Protein AF-A0A7K0LWG9-F1 (afdb_monomer_lite)

Secondary structure (DSSP, 8-state):
-EEEE--EEEPP-----S---------------------------------PPPB-TTSS---TT-B-TTSSEEEEEEEEEEEETTSTTEEEEEEEEE-SSPEEEE-S-BSGGGGSTT---S----STT-HHHHHHHHHT-SS--SS-S-SBSHHHHHTS-BTTBS-EEPPPHHHHHHHHHTHHHH-----S-B--SS---

Radius of gyration: 19.67 Å; chains: 1; bounding box: 36×54×54 Å

Structure (mmCIF, N/CA/C/O backbone):
data_AF-A0A7K0LWG9-F1
#
_entry.id   AF-A0A7K0LWG9-F1
#
loop_
_atom_site.group_PDB
_atom_site.id
_atom_site.type_symbol
_atom_site.label_atom_id
_atom_site.label_alt_id
_atom_site.label_comp_id
_atom_site.label_asym_id
_atom_site.label_entity_id
_atom_site.label_seq_id
_atom_site.pdbx_PDB_ins_code
_atom_site.Cartn_x
_atom_site.Cartn_y
_atom_site.Cartn_z
_atom_site.occupancy
_atom_site.B_iso_or_equiv
_atom_site.auth_seq_id
_atom_site.auth_comp_id
_atom_site.auth_asym_id
_atom_site.auth_atom_id
_atom_site.pdbx_PDB_model_num
ATOM 1 N N . MET A 1 1 ? -1.478 -4.188 15.434 1.00 79.38 1 MET A N 1
ATOM 2 C CA . MET A 1 1 ? -0.660 -3.329 14.552 1.00 79.38 1 MET A CA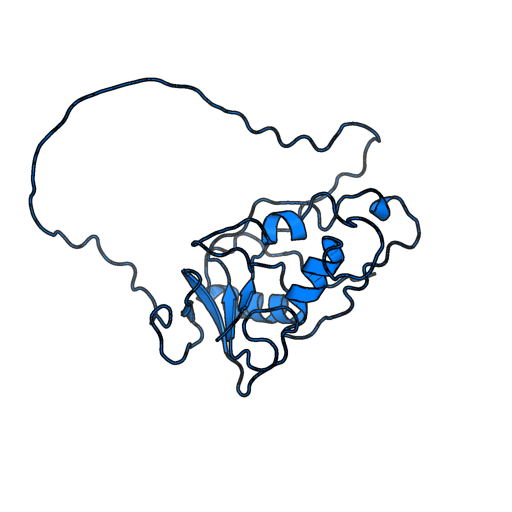 1
ATOM 3 C C . MET A 1 1 ? -1.150 -3.524 13.125 1.00 79.38 1 MET A C 1
ATOM 5 O O . MET A 1 1 ? -1.721 -4.574 12.842 1.00 79.38 1 MET A O 1
ATOM 9 N N . GLY A 1 2 ? -0.988 -2.527 12.265 1.00 85.38 2 GLY A N 1
ATOM 10 C CA . GLY A 1 2 ? -1.453 -2.563 10.879 1.00 85.38 2 GLY A CA 1
ATOM 11 C C . GLY A 1 2 ? -0.459 -1.888 9.948 1.00 85.38 2 GLY A C 1
ATOM 12 O O . GLY A 1 2 ? 0.614 -1.479 10.394 1.00 85.38 2 GLY A O 1
ATOM 13 N N . THR A 1 3 ? -0.816 -1.797 8.673 1.00 89.44 3 THR A N 1
ATOM 14 C CA . THR A 1 3 ? 0.036 -1.224 7.624 1.00 89.44 3 THR A CA 1
ATOM 15 C C . THR A 1 3 ? -0.695 -0.107 6.871 1.00 89.44 3 THR A C 1
ATOM 17 O O . THR A 1 3 ? -1.893 0.114 7.069 1.00 89.44 3 THR A O 1
ATOM 20 N N . ARG A 1 4 ? 0.052 0.635 6.049 1.00 92.19 4 ARG A N 1
ATOM 21 C CA . ARG A 1 4 ? -0.302 1.968 5.554 1.00 92.19 4 ARG A CA 1
ATOM 22 C C . ARG A 1 4 ? -0.260 2.053 4.034 1.00 92.19 4 ARG A C 1
ATOM 24 O O . ARG A 1 4 ? 0.790 1.828 3.443 1.00 92.19 4 ARG A O 1
ATOM 31 N N . VAL A 1 5 ? -1.365 2.446 3.403 1.00 88.69 5 VAL A N 1
ATOM 32 C CA . VAL A 1 5 ? -1.460 2.554 1.937 1.00 88.69 5 VAL A CA 1
ATOM 33 C C . VAL A 1 5 ? -1.758 3.973 1.466 1.00 88.69 5 VAL A C 1
ATOM 35 O O . VAL A 1 5 ? -2.455 4.742 2.132 1.00 88.69 5 VAL A O 1
ATOM 38 N N . LYS A 1 6 ? -1.271 4.307 0.272 1.00 89.62 6 LYS A N 1
ATOM 39 C CA . LYS A 1 6 ? -1.665 5.515 -0.458 1.00 89.62 6 LYS A CA 1
ATOM 40 C C . LYS A 1 6 ? -2.217 5.152 -1.820 1.00 89.62 6 LYS A C 1
ATOM 42 O O . LYS A 1 6 ? -1.709 4.251 -2.481 1.00 89.62 6 LYS A O 1
ATOM 47 N N . VAL A 1 7 ? -3.232 5.889 -2.252 1.00 82.12 7 VAL A N 1
ATOM 48 C CA . VAL A 1 7 ? -3.810 5.723 -3.583 1.00 82.12 7 VAL A CA 1
ATOM 49 C C . VAL A 1 7 ? -3.389 6.845 -4.509 1.00 82.12 7 VAL A C 1
ATOM 51 O O . VAL A 1 7 ? -3.280 8.009 -4.120 1.00 82.12 7 VAL A O 1
ATOM 54 N N . LEU A 1 8 ? -3.161 6.461 -5.761 1.00 83.19 8 LEU A N 1
ATOM 55 C CA . LEU A 1 8 ? -2.790 7.366 -6.829 1.00 83.19 8 LEU A CA 1
ATOM 56 C C . LEU A 1 8 ? -3.760 7.240 -7.987 1.00 83.19 8 LEU A C 1
ATOM 58 O O . LEU A 1 8 ? -3.988 6.137 -8.491 1.00 83.19 8 LEU A O 1
ATOM 62 N N . THR A 1 9 ? -4.307 8.366 -8.429 1.00 78.94 9 THR A N 1
ATOM 63 C CA . THR A 1 9 ? -5.153 8.376 -9.621 1.00 78.94 9 THR A CA 1
ATOM 64 C C . THR A 1 9 ? -4.325 8.014 -10.856 1.00 78.94 9 THR A C 1
ATOM 66 O O . THR A 1 9 ? -3.187 8.464 -11.005 1.00 78.94 9 THR A O 1
ATOM 69 N N . VAL A 1 10 ? -4.922 7.246 -11.771 1.00 73.69 10 VAL A N 1
ATOM 70 C CA . VAL A 1 10 ? -4.298 6.873 -13.047 1.00 73.69 10 VAL A CA 1
ATOM 71 C C . VAL A 1 10 ? -3.890 8.116 -13.852 1.00 73.69 10 VAL A C 1
ATOM 73 O O . VAL A 1 10 ? -4.729 8.938 -14.229 1.00 73.69 10 VAL A O 1
ATOM 76 N N . GLY A 1 11 ? -2.588 8.249 -14.124 1.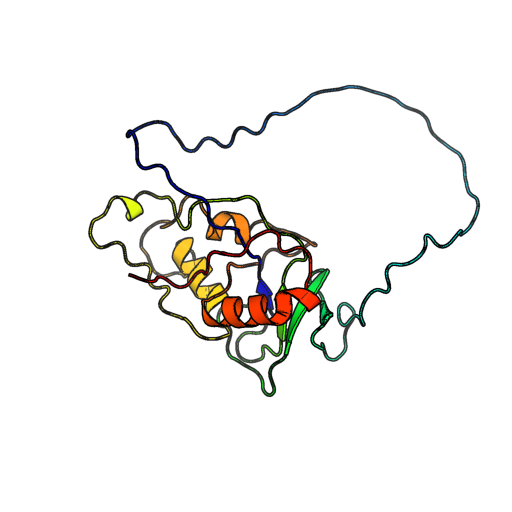00 63.03 11 GLY A N 1
ATOM 77 C CA . GLY A 1 11 ? -2.031 9.208 -15.078 1.00 63.03 11 GLY A CA 1
ATOM 78 C C . GLY A 1 11 ? -1.927 8.591 -16.474 1.00 63.03 11 GLY A C 1
ATOM 79 O O . GLY A 1 11 ? -1.361 7.510 -16.629 1.00 63.03 11 GLY A O 1
ATOM 80 N N . LEU A 1 12 ? -2.471 9.265 -17.491 1.00 52.06 12 LEU A N 1
ATOM 81 C CA . LEU A 1 12 ? -2.358 8.832 -18.886 1.00 52.06 12 LEU A CA 1
ATOM 82 C C . LEU A 1 12 ? -0.973 9.212 -19.433 1.00 52.06 12 LEU A C 1
ATOM 84 O O . LEU A 1 12 ? -0.594 10.381 -19.370 1.00 52.06 12 LEU A O 1
ATOM 88 N N . VAL A 1 13 ? -0.242 8.256 -20.010 1.00 52.09 13 VAL A N 1
ATOM 89 C CA . VAL A 1 13 ? 0.952 8.550 -20.815 1.00 52.09 13 VAL A CA 1
ATOM 90 C C . VAL A 1 13 ? 0.490 8.732 -22.260 1.00 52.09 13 VAL A C 1
ATOM 92 O O . VAL A 1 13 ? 0.090 7.769 -22.911 1.00 52.09 13 VAL A O 1
ATOM 95 N N . LEU A 1 14 ? 0.506 9.963 -22.775 1.00 41.41 14 LEU A N 1
ATOM 96 C CA . LEU A 1 14 ? 0.410 10.180 -24.220 1.00 41.41 14 LEU A CA 1
ATOM 97 C C . LEU A 1 14 ? 1.739 9.721 -24.825 1.00 41.41 14 LEU A C 1
ATOM 99 O O . LEU A 1 14 ? 2.754 10.399 -24.696 1.00 41.41 14 LEU A O 1
ATOM 103 N N . ALA A 1 15 ? 1.738 8.536 -25.433 1.00 37.47 15 ALA A N 1
ATOM 104 C CA . ALA A 1 15 ? 2.882 7.991 -26.149 1.00 37.47 15 ALA A CA 1
ATOM 105 C C . ALA A 1 15 ? 3.144 8.806 -27.427 1.00 37.47 15 ALA A C 1
ATOM 107 O O . ALA A 1 15 ? 2.772 8.407 -28.526 1.00 37.47 15 ALA A O 1
ATOM 108 N N . THR A 1 16 ? 3.781 9.966 -27.293 1.00 34.88 16 THR A N 1
ATOM 109 C CA . THR A 1 16 ? 4.388 10.679 -28.418 1.00 34.88 16 THR A CA 1
ATOM 110 C C . THR A 1 16 ? 5.728 11.270 -28.004 1.00 34.88 16 THR A C 1
ATOM 112 O O . THR A 1 16 ? 5.787 12.104 -27.108 1.00 34.88 16 THR A O 1
ATOM 115 N N . ALA A 1 17 ? 6.747 10.857 -28.761 1.00 32.62 17 ALA A N 1
ATOM 116 C CA . ALA A 1 17 ? 8.122 11.345 -28.833 1.00 32.62 17 ALA A CA 1
ATOM 117 C C . ALA A 1 17 ? 9.070 10.980 -27.676 1.00 32.62 17 ALA A C 1
ATOM 119 O O . ALA A 1 17 ? 8.939 11.408 -26.535 1.00 32.62 17 ALA A O 1
ATOM 120 N N . ALA A 1 18 ? 10.094 10.216 -28.057 1.00 35.59 18 ALA A N 1
ATOM 121 C CA . ALA A 1 18 ? 11.323 10.027 -27.314 1.00 35.59 18 ALA A CA 1
ATOM 122 C C . ALA A 1 18 ? 11.973 11.370 -26.928 1.00 35.59 18 ALA A C 1
ATOM 124 O O . ALA A 1 18 ? 11.960 12.323 -27.707 1.00 35.59 18 ALA A O 1
ATOM 125 N N . MET A 1 19 ? 12.642 11.352 -25.770 1.00 46.88 19 MET A N 1
ATOM 126 C CA . MET A 1 19 ? 13.669 12.299 -25.312 1.00 46.88 19 MET A CA 1
ATOM 127 C C . MET A 1 19 ? 13.189 13.687 -24.845 1.00 46.88 19 MET A C 1
ATOM 129 O O . MET A 1 19 ? 13.364 14.688 -25.532 1.00 46.88 19 MET A O 1
ATOM 133 N N . ALA A 1 20 ? 12.738 13.765 -23.590 1.00 38.62 20 ALA A N 1
ATOM 134 C CA . ALA A 1 20 ? 13.087 14.854 -22.670 1.00 38.62 20 ALA A CA 1
ATOM 135 C C . ALA A 1 20 ? 12.887 14.366 -21.227 1.00 38.62 20 ALA A C 1
ATOM 137 O O . ALA A 1 20 ? 11.852 13.792 -20.901 1.00 38.62 20 ALA A O 1
ATOM 138 N N . GLY A 1 21 ? 13.914 14.529 -20.391 1.00 37.19 21 GLY A N 1
ATOM 139 C CA . GLY A 1 21 ? 13.997 13.952 -19.052 1.00 37.19 21 GLY A CA 1
ATOM 140 C C . GLY A 1 21 ? 12.786 14.235 -18.163 1.00 37.19 21 GLY A C 1
ATOM 141 O O . GLY A 1 21 ? 12.187 15.307 -18.210 1.00 37.19 21 GLY A O 1
ATOM 142 N N . CYS A 1 22 ? 12.474 13.259 -17.310 1.00 45.31 22 CYS A N 1
ATOM 143 C CA . CYS A 1 22 ? 11.553 13.390 -16.189 1.00 45.31 22 CYS A CA 1
ATOM 144 C C . CYS A 1 22 ? 12.125 14.405 -15.185 1.00 45.31 22 CYS A C 1
ATOM 146 O O . CYS A 1 22 ? 12.761 14.041 -14.199 1.00 45.31 22 CYS A O 1
ATOM 148 N N . ALA A 1 23 ? 11.957 15.691 -15.476 1.00 34.88 23 ALA A N 1
ATOM 149 C CA . ALA A 1 23 ? 12.239 16.779 -14.561 1.00 34.88 23 ALA A CA 1
ATOM 150 C C . ALA A 1 23 ? 10.909 17.267 -13.992 1.00 34.88 23 ALA A C 1
ATOM 152 O O . ALA A 1 23 ? 10.114 17.907 -14.681 1.00 34.88 23 ALA A O 1
ATOM 153 N N . SER A 1 24 ? 10.671 16.958 -12.722 1.00 37.50 24 SER A N 1
ATOM 154 C CA . SER A 1 24 ? 9.614 17.581 -11.937 1.00 37.50 24 SER A CA 1
ATOM 155 C C . SER A 1 24 ? 9.913 19.079 -11.856 1.00 37.50 24 SER A C 1
ATOM 157 O O . SER A 1 24 ? 10.900 19.489 -11.244 1.00 37.50 24 SER A O 1
ATOM 159 N N . THR A 1 25 ? 9.093 19.920 -12.483 1.00 28.81 25 THR A N 1
ATOM 160 C CA . THR A 1 25 ? 9.173 21.371 -12.295 1.00 28.81 25 THR A CA 1
ATOM 161 C C . THR A 1 25 ? 8.647 21.715 -10.905 1.00 28.81 25 THR A C 1
ATOM 163 O O . THR A 1 25 ? 7.460 21.978 -10.724 1.00 28.81 25 THR A O 1
ATOM 166 N N . ALA A 1 26 ? 9.531 21.711 -9.910 1.00 34.62 26 ALA A N 1
ATOM 167 C CA . ALA A 1 26 ? 9.296 22.420 -8.663 1.00 34.62 26 ALA A CA 1
ATOM 168 C C . ALA A 1 26 ? 9.498 23.917 -8.934 1.00 34.62 26 ALA A C 1
ATOM 170 O O . ALA A 1 26 ? 10.623 24.416 -8.964 1.00 34.62 26 ALA A O 1
ATOM 171 N N . THR A 1 27 ? 8.410 24.643 -9.186 1.00 27.69 27 THR A N 1
ATOM 172 C CA . THR A 1 27 ? 8.452 26.106 -9.224 1.00 27.69 27 THR A CA 1
ATOM 173 C C . THR A 1 27 ? 8.493 26.613 -7.787 1.00 27.69 27 THR A C 1
ATOM 175 O O . THR A 1 27 ? 7.475 26.671 -7.102 1.00 27.69 27 THR A O 1
ATOM 178 N N . GLY A 1 28 ? 9.692 26.957 -7.320 1.00 31.58 28 GLY A N 1
ATOM 179 C CA . GLY A 1 28 ? 9.856 27.804 -6.146 1.00 31.58 28 GLY A CA 1
ATOM 180 C C . GLY A 1 28 ? 9.322 29.206 -6.435 1.00 31.58 28 GLY A C 1
ATOM 181 O O . GLY A 1 28 ? 9.585 29.766 -7.499 1.00 31.58 28 GLY A O 1
ATOM 182 N N . SER A 1 29 ? 8.595 29.779 -5.477 1.00 29.89 29 SER A N 1
ATOM 183 C CA . SER A 1 29 ? 8.326 31.215 -5.431 1.00 29.89 29 SER A CA 1
ATOM 184 C C . SER A 1 29 ? 8.881 31.779 -4.129 1.00 29.89 29 SER A C 1
ATOM 186 O O . SER A 1 29 ? 8.651 31.244 -3.046 1.00 29.89 29 SER A O 1
ATOM 188 N N . SER A 1 30 ? 9.674 32.831 -4.292 1.00 31.33 30 SER A N 1
ATOM 189 C CA . SER A 1 30 ? 10.418 33.568 -3.277 1.00 31.33 30 SER A CA 1
ATOM 190 C C . SER A 1 30 ? 9.567 34.737 -2.763 1.00 31.33 30 SER A C 1
ATOM 192 O O . SER A 1 30 ? 8.851 35.342 -3.560 1.00 31.33 30 SER A O 1
ATOM 194 N N . GLY A 1 31 ? 9.660 35.105 -1.478 1.00 26.05 31 GLY A N 1
ATOM 195 C CA . GLY A 1 31 ? 8.954 36.293 -0.969 1.00 26.05 31 GLY A CA 1
ATOM 196 C C . GLY A 1 31 ? 9.000 36.549 0.545 1.00 26.05 31 GLY A C 1
ATOM 197 O O . GLY A 1 31 ? 8.029 36.283 1.232 1.00 26.05 31 GLY A O 1
ATOM 198 N N . ALA A 1 32 ? 10.141 37.057 1.019 1.00 24.62 32 ALA A N 1
ATOM 199 C CA . ALA A 1 32 ? 10.381 38.115 2.023 1.00 24.62 32 ALA A CA 1
ATOM 200 C C . ALA A 1 32 ? 9.424 38.418 3.228 1.00 24.62 32 ALA A C 1
ATOM 202 O O . ALA A 1 32 ? 8.275 38.795 3.046 1.00 24.62 32 ALA A O 1
ATOM 203 N N . VAL A 1 33 ? 10.070 38.469 4.416 1.00 28.80 33 VAL A N 1
ATOM 204 C CA . VAL A 1 33 ? 9.988 39.389 5.599 1.00 28.80 33 VAL A CA 1
ATOM 205 C C . VAL A 1 33 ? 8.719 39.518 6.477 1.00 28.80 33 VAL A C 1
ATOM 207 O O . VAL A 1 33 ? 7.679 39.947 6.003 1.00 28.80 33 VAL A O 1
ATOM 210 N N . GLN A 1 34 ? 8.853 39.321 7.805 1.00 24.48 34 GLN A N 1
ATOM 211 C CA . GLN A 1 34 ? 8.963 40.387 8.838 1.00 24.48 34 GLN A CA 1
ATOM 212 C C . GLN A 1 34 ? 9.053 39.829 10.283 1.00 24.48 34 GLN A C 1
ATOM 214 O O . GLN A 1 34 ? 8.560 38.744 10.575 1.00 24.48 34 GLN A O 1
ATOM 219 N N . ASP A 1 35 ? 9.745 40.593 11.134 1.00 30.39 35 ASP A N 1
ATOM 220 C CA . ASP A 1 35 ? 9.952 40.452 12.586 1.00 30.39 35 ASP A CA 1
ATOM 221 C C . ASP A 1 35 ? 8.738 40.986 13.372 1.00 30.39 35 ASP A C 1
ATOM 223 O O . ASP A 1 35 ? 8.091 41.913 12.891 1.00 30.39 35 ASP A O 1
ATOM 227 N N . ASP A 1 36 ? 8.444 40.393 14.534 1.00 29.00 36 ASP A N 1
ATOM 228 C CA . ASP A 1 36 ? 8.023 41.057 15.784 1.00 29.00 36 ASP A CA 1
ATOM 229 C C . ASP A 1 36 ? 7.348 40.071 16.757 1.00 29.00 36 ASP A C 1
ATOM 231 O O . ASP A 1 36 ? 6.520 39.226 16.405 1.00 29.00 36 ASP A O 1
ATOM 235 N N . ALA A 1 37 ? 7.723 40.192 18.028 1.00 32.56 37 ALA A N 1
ATOM 236 C CA . ALA A 1 37 ? 7.295 39.341 19.125 1.00 32.56 37 ALA A CA 1
ATOM 237 C C . ALA A 1 37 ? 6.099 39.908 19.926 1.00 32.56 37 ALA A C 1
ATOM 239 O O . ALA A 1 37 ? 5.922 41.114 20.054 1.00 32.56 37 ALA A O 1
ATOM 240 N N . VAL A 1 38 ? 5.417 38.975 20.611 1.00 38.25 38 VAL A N 1
ATOM 241 C CA . VAL A 1 38 ? 4.563 39.097 21.819 1.00 38.25 38 VAL A CA 1
ATOM 242 C C . VAL A 1 38 ? 3.099 39.543 21.654 1.00 38.25 38 VAL A C 1
ATOM 244 O O . VAL A 1 38 ? 2.805 40.720 21.504 1.00 38.25 38 VAL A O 1
ATOM 247 N N . ALA A 1 39 ? 2.174 38.611 21.931 1.00 27.33 39 ALA A N 1
ATOM 248 C CA . ALA A 1 39 ? 1.057 38.812 22.870 1.00 27.33 39 ALA A CA 1
ATOM 249 C C . ALA A 1 39 ? 0.410 37.464 23.247 1.00 27.33 39 ALA A C 1
ATOM 251 O O . ALA A 1 39 ? 0.172 36.610 22.397 1.00 27.33 39 ALA A O 1
ATOM 252 N N . ALA A 1 40 ? 0.138 37.275 24.537 1.00 34.22 40 ALA A N 1
ATOM 253 C CA . ALA A 1 40 ? -0.532 36.105 25.089 1.00 34.22 40 ALA A CA 1
ATOM 254 C C . ALA A 1 40 ? -2.070 36.248 25.062 1.00 34.22 40 ALA A C 1
ATOM 256 O O . ALA A 1 40 ? -2.571 37.272 25.515 1.00 34.22 40 ALA A O 1
ATOM 257 N N . ALA A 1 41 ? -2.744 35.163 24.639 1.00 41.06 41 ALA A N 1
ATOM 258 C CA . ALA A 1 41 ? -4.130 34.705 24.897 1.00 41.06 41 ALA A CA 1
ATOM 259 C C . ALA A 1 41 ? -5.322 35.626 24.492 1.00 41.06 41 ALA A C 1
ATOM 261 O O . ALA A 1 41 ? -5.212 36.848 24.527 1.00 41.06 41 ALA A O 1
ATOM 262 N N . PRO A 1 42 ? -6.487 35.054 24.102 1.00 37.94 42 PRO A N 1
ATOM 263 C CA . PRO A 1 42 ? -7.358 34.361 25.056 1.00 37.94 42 PRO A CA 1
ATOM 264 C C . PRO A 1 42 ? -7.844 32.968 24.604 1.00 37.94 42 PRO A C 1
ATOM 266 O O . PRO A 1 42 ? -7.530 32.486 23.521 1.00 37.94 42 PRO A O 1
ATOM 269 N N . ALA A 1 43 ? -8.546 32.323 25.534 1.00 48.53 43 ALA A N 1
ATOM 270 C CA . ALA A 1 43 ? -9.004 30.942 25.547 1.00 48.53 43 ALA A CA 1
ATOM 271 C C . ALA A 1 43 ? -10.033 30.561 24.465 1.00 48.53 43 ALA A C 1
ATOM 273 O O . ALA A 1 43 ? -10.787 31.401 23.982 1.00 48.53 43 ALA A O 1
ATOM 274 N N . ASP A 1 44 ? -10.019 29.254 24.181 1.00 55.12 44 ASP A N 1
ATOM 275 C CA . ASP A 1 44 ? -11.038 28.368 23.607 1.00 55.12 44 ASP A CA 1
ATOM 276 C C . ASP A 1 44 ? -12.340 28.988 23.078 1.00 55.12 44 ASP A C 1
ATOM 278 O O . ASP A 1 44 ? -13.266 29.278 23.830 1.00 55.12 44 ASP A O 1
ATOM 282 N N . GLU A 1 45 ? -12.470 28.977 21.752 1.00 47.12 45 GLU A N 1
ATOM 283 C CA . GLU A 1 45 ? -13.747 28.756 21.072 1.00 47.12 45 GLU A CA 1
ATOM 284 C C . GLU A 1 45 ? -13.579 27.465 20.253 1.00 47.12 45 GLU A C 1
ATOM 286 O O . GLU A 1 45 ? -12.716 27.427 19.367 1.00 47.12 45 GLU A O 1
ATOM 291 N N . PRO A 1 46 ? -14.316 26.370 20.534 1.00 46.16 46 PRO A N 1
ATOM 292 C CA . PRO A 1 46 ? -14.142 25.139 19.786 1.00 46.16 46 PRO A CA 1
ATOM 293 C C . PRO A 1 46 ? -14.651 25.371 18.365 1.00 46.16 46 PRO A C 1
ATOM 295 O O . PRO A 1 46 ? -15.853 25.485 18.118 1.00 46.16 46 PRO A O 1
ATOM 298 N N . LEU A 1 47 ? -13.716 25.432 17.415 1.00 50.03 47 LEU A N 1
ATOM 299 C CA . LEU A 1 47 ? -14.018 25.348 15.994 1.00 50.03 47 LEU A CA 1
ATOM 300 C C . LEU A 1 47 ? -14.859 24.087 15.785 1.00 50.03 47 LEU A C 1
ATOM 302 O O . LEU A 1 47 ? -14.418 22.998 16.149 1.00 50.03 47 LEU A O 1
ATOM 306 N N . ALA A 1 48 ? -16.075 24.261 15.260 1.00 45.69 48 ALA A N 1
ATOM 307 C CA . ALA A 1 48 ? -17.055 23.206 15.038 1.00 45.69 48 ALA A CA 1
ATOM 308 C C . ALA A 1 48 ? -16.380 21.947 14.475 1.00 45.69 48 ALA A C 1
ATOM 310 O O . ALA A 1 48 ? -16.002 21.891 13.303 1.00 45.69 48 ALA A O 1
ATOM 311 N N . GLY A 1 49 ? -16.187 20.965 15.358 1.00 40.78 49 GLY A N 1
ATOM 312 C CA . GLY A 1 49 ? -15.510 19.726 15.040 1.00 40.78 49 GLY A CA 1
ATOM 313 C C . GLY A 1 49 ? -16.318 18.988 13.991 1.00 40.78 49 GLY A C 1
ATOM 314 O O . GLY A 1 49 ? -17.445 18.559 14.247 1.00 40.78 49 GLY A O 1
ATOM 315 N N . THR A 1 50 ? -15.729 18.803 12.813 1.00 42.41 50 THR A N 1
ATOM 316 C CA . THR A 1 50 ? -16.061 17.641 11.997 1.00 42.41 50 THR A CA 1
ATOM 317 C C . THR A 1 50 ? -15.975 16.439 12.929 1.00 42.41 50 THR A C 1
ATOM 319 O O . THR A 1 50 ? -14.989 16.279 13.645 1.00 42.41 50 THR A O 1
ATOM 322 N N . THR A 1 51 ? -17.054 15.668 13.037 1.00 40.78 51 THR A N 1
ATOM 323 C CA . THR A 1 51 ? -17.137 14.540 13.964 1.00 40.78 51 THR A CA 1
ATOM 324 C C . THR A 1 51 ? -16.035 13.552 13.596 1.00 40.78 51 THR A C 1
ATOM 326 O O . THR A 1 51 ? -16.184 12.769 12.661 1.00 40.78 51 THR A O 1
ATOM 329 N N . GLN A 1 52 ? -14.883 13.653 14.260 1.00 52.59 52 GLN A N 1
ATOM 330 C CA . GLN A 1 52 ? -13.759 12.764 14.027 1.00 52.59 52 GLN A CA 1
ATOM 331 C C . GLN A 1 52 ? -14.242 11.363 14.394 1.00 52.59 52 GLN A C 1
ATOM 333 O O . GLN A 1 52 ? -14.744 11.147 15.500 1.00 52.59 52 GLN A O 1
ATOM 338 N N . GLY A 1 53 ? -14.168 10.431 13.441 1.00 60.00 53 GLY A N 1
ATOM 339 C CA . GLY A 1 53 ? -14.477 9.028 13.701 1.00 60.00 53 GLY A CA 1
ATOM 340 C C . GLY A 1 53 ? -13.660 8.496 14.890 1.00 60.00 53 GLY A C 1
ATOM 341 O O . GLY A 1 53 ? -12.642 9.093 15.256 1.00 60.00 53 GLY A O 1
ATOM 342 N N . PRO A 1 54 ? -14.079 7.385 15.522 1.00 80.12 54 PRO A N 1
ATOM 343 C CA . PRO A 1 54 ? -13.355 6.804 16.658 1.00 80.12 54 PRO A CA 1
ATOM 344 C C . PRO A 1 54 ? -11.869 6.621 16.316 1.00 80.12 54 PRO A C 1
ATOM 346 O O . PRO A 1 54 ? -11.561 6.124 15.247 1.00 80.12 54 PRO A O 1
ATOM 349 N N . SER A 1 55 ? -10.928 7.004 17.178 1.00 88.38 55 SER A N 1
ATOM 350 C CA . SER A 1 55 ? -9.488 6.868 16.891 1.00 88.38 55 SER A CA 1
ATOM 351 C C . SER A 1 55 ? -8.892 5.646 17.590 1.00 88.38 55 SER A C 1
ATOM 353 O O . SER A 1 55 ? -9.206 5.382 18.748 1.00 88.38 55 SER A O 1
ATOM 355 N N . CYS A 1 56 ? -7.999 4.930 16.903 1.00 90.69 56 CYS A N 1
ATOM 356 C CA . CYS A 1 56 ? -7.118 3.914 17.491 1.00 90.69 56 CYS A CA 1
ATOM 357 C C . CYS A 1 56 ? -5.636 4.336 17.445 1.00 90.69 56 CYS A C 1
ATOM 359 O O . CYS A 1 56 ? -4.744 3.533 17.727 1.00 90.69 56 CYS A O 1
ATOM 361 N N . ALA A 1 57 ? -5.351 5.598 17.097 1.00 87.81 57 ALA A N 1
ATOM 362 C CA . ALA A 1 57 ? -3.994 6.097 16.885 1.00 87.81 57 ALA A CA 1
ATOM 363 C C . ALA A 1 57 ? -3.112 6.048 18.145 1.00 87.81 57 ALA A C 1
ATOM 365 O O . ALA A 1 57 ? -1.907 5.827 18.049 1.00 87.81 57 ALA A O 1
ATOM 366 N N . SER A 1 58 ? -3.713 6.211 19.327 1.00 86.19 58 SER A N 1
ATOM 367 C CA . SER A 1 58 ? -3.019 6.170 20.624 1.00 86.19 58 SER A CA 1
ATOM 368 C C . SER A 1 58 ? -3.044 4.789 21.296 1.00 86.19 58 SER A C 1
ATOM 370 O O . SER A 1 58 ? -2.563 4.650 22.419 1.00 86.19 58 SER A O 1
ATOM 372 N N . GLY A 1 59 ? -3.605 3.771 20.635 1.00 81.81 59 GLY A N 1
ATOM 373 C CA . GLY A 1 59 ? -3.773 2.419 21.170 1.00 81.81 59 GLY A CA 1
ATOM 374 C C . GLY A 1 59 ? -5.213 1.905 21.076 1.00 81.81 59 GLY A C 1
ATOM 375 O O . GLY A 1 59 ? -6.131 2.631 20.705 1.00 81.81 59 GLY A O 1
ATOM 376 N N . GLY A 1 60 ? -5.405 0.629 21.422 1.00 84.94 60 GLY A N 1
ATOM 377 C CA . GLY A 1 60 ? -6.693 -0.063 21.310 1.00 84.94 60 GLY A CA 1
ATOM 378 C C . GLY A 1 60 ? -6.882 -0.814 19.988 1.00 84.94 60 GLY A C 1
ATOM 379 O O . GLY A 1 60 ? -5.993 -0.860 19.136 1.00 84.94 60 GLY A O 1
ATOM 380 N N . ALA A 1 61 ? -8.039 -1.463 19.843 1.00 87.81 61 ALA A N 1
ATOM 381 C CA . ALA A 1 61 ? -8.397 -2.174 18.620 1.00 87.81 61 ALA A CA 1
ATOM 382 C C . ALA A 1 61 ? -8.918 -1.185 17.570 1.00 87.81 61 ALA A C 1
ATOM 384 O O . ALA A 1 61 ? -9.818 -0.396 17.850 1.00 87.81 61 ALA A O 1
ATOM 385 N N . CYS A 1 62 ? -8.365 -1.242 16.361 1.00 93.19 62 CYS A N 1
ATOM 386 C CA . CYS A 1 62 ? -8.853 -0.440 15.246 1.00 93.19 62 CYS A CA 1
ATOM 387 C C . CYS A 1 62 ? -10.149 -1.016 14.669 1.00 93.19 62 CYS A C 1
ATOM 389 O O . CYS A 1 62 ? -10.326 -2.233 14.606 1.00 93.19 62 CYS A O 1
ATOM 391 N N . GLN A 1 63 ? -11.027 -0.126 14.210 1.00 94.81 63 GLN A N 1
ATOM 392 C CA . GLN A 1 63 ? -12.260 -0.444 13.494 1.00 94.81 63 GLN A CA 1
ATOM 393 C C . GLN A 1 63 ? -12.259 0.267 12.137 1.00 94.81 63 GLN A C 1
ATOM 395 O O . GLN A 1 63 ? -11.548 1.252 11.951 1.00 94.81 63 GLN A O 1
ATOM 400 N N . VAL A 1 64 ? -13.047 -0.221 11.178 1.00 94.81 64 VAL A N 1
ATOM 401 C CA . VAL A 1 64 ? -13.228 0.480 9.898 1.00 94.81 64 VAL A CA 1
ATOM 402 C C . VAL A 1 64 ? -13.823 1.871 10.156 1.00 94.81 64 VAL A C 1
ATOM 404 O O . VAL A 1 64 ? -14.776 2.005 10.921 1.00 94.81 64 VAL A O 1
ATOM 407 N N . GLY A 1 65 ? -13.242 2.900 9.538 1.00 92.88 65 GLY A N 1
ATOM 408 C CA . GLY A 1 65 ? -13.574 4.313 9.745 1.00 92.88 65 GLY A CA 1
ATOM 409 C C . GLY A 1 65 ? -12.777 5.004 10.847 1.00 92.88 65 GLY A C 1
ATOM 410 O O . GLY A 1 65 ? -12.874 6.222 10.987 1.00 92.88 65 GLY A O 1
ATOM 411 N N . SER A 1 66 ? -11.967 4.266 11.608 1.00 93.19 66 SER A N 1
ATOM 412 C CA . SER A 1 66 ? -11.140 4.868 12.645 1.00 93.19 66 SER A CA 1
ATOM 413 C C . SER A 1 66 ? -9.921 5.592 12.100 1.00 93.19 66 SER A C 1
ATOM 415 O O . SER A 1 66 ? -9.294 5.118 11.157 1.00 93.19 66 SER A O 1
ATOM 417 N N . TH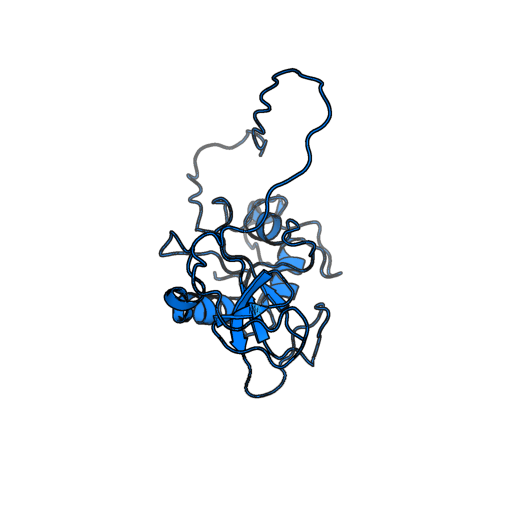R A 1 67 ? -9.507 6.679 12.757 1.00 92.62 67 THR A N 1
ATOM 418 C CA . THR A 1 67 ? -8.158 7.220 12.545 1.00 92.62 67 THR A CA 1
ATOM 419 C C . THR A 1 67 ? -7.135 6.266 13.157 1.00 92.62 67 THR A C 1
ATOM 421 O O . THR A 1 67 ? -7.161 6.014 14.366 1.00 92.62 67 THR A O 1
ATOM 424 N N . GLY A 1 68 ? -6.257 5.707 12.327 1.00 92.12 68 GLY A N 1
ATOM 425 C CA . GLY A 1 68 ? -5.191 4.819 12.773 1.00 92.12 68 GLY A CA 1
ATOM 426 C C . GLY A 1 68 ? -3.904 5.568 13.141 1.00 92.12 68 GLY A C 1
ATOM 427 O O . GLY A 1 68 ? -3.832 6.796 13.029 1.00 92.12 68 GLY A O 1
ATOM 428 N N . PRO A 1 69 ? -2.869 4.852 13.621 1.00 90.06 69 PRO A N 1
ATOM 429 C CA . PRO A 1 69 ? -1.621 5.459 14.088 1.00 90.06 69 PRO A CA 1
ATOM 430 C C . PRO A 1 69 ? -0.906 6.321 13.045 1.00 90.06 69 PRO A C 1
ATOM 432 O O . PRO A 1 69 ? -0.139 7.201 13.424 1.00 90.06 69 PRO A O 1
ATOM 435 N N . GLY A 1 70 ? -1.144 6.082 11.752 1.00 88.12 70 GLY A N 1
ATOM 436 C CA . GLY A 1 70 ? -0.582 6.844 10.636 1.00 88.12 70 GLY A CA 1
ATOM 437 C C . GLY A 1 70 ? -1.243 8.185 10.376 1.00 88.12 70 GLY A C 1
ATOM 438 O O . GLY A 1 70 ? -0.785 8.919 9.505 1.00 88.12 70 GLY A O 1
ATOM 439 N N . GLY A 1 71 ? -2.344 8.482 11.071 1.00 88.81 71 GLY A N 1
ATOM 440 C CA . GLY A 1 71 ? -3.236 9.589 10.730 1.00 88.81 71 GLY A CA 1
ATOM 441 C C . GLY A 1 71 ? -4.124 9.302 9.513 1.00 88.81 71 GLY A C 1
ATOM 442 O O . GLY A 1 71 ? -4.887 10.173 9.103 1.00 88.81 71 GLY A O 1
ATOM 443 N N . GLY A 1 72 ? -4.040 8.094 8.944 1.00 91.62 72 GLY A N 1
ATOM 444 C CA . GLY A 1 72 ? -4.947 7.614 7.907 1.00 91.62 72 GLY A CA 1
ATOM 445 C C . GLY A 1 72 ? -6.263 7.096 8.487 1.00 91.62 72 GLY A C 1
ATOM 446 O O . GLY A 1 72 ? -6.430 6.997 9.705 1.00 91.62 72 GLY A O 1
ATOM 447 N N . ILE A 1 73 ? -7.194 6.733 7.607 1.00 93.94 73 ILE A N 1
ATOM 448 C CA . ILE A 1 73 ? -8.450 6.077 7.977 1.00 93.94 73 ILE A CA 1
ATOM 449 C C . ILE A 1 73 ? -8.332 4.580 7.728 1.00 93.94 73 ILE A C 1
ATOM 451 O O . ILE A 1 73 ? -7.975 4.126 6.639 1.00 93.94 73 ILE A O 1
ATOM 455 N N . VAL A 1 74 ? -8.642 3.802 8.757 1.00 95.88 74 VAL A N 1
ATOM 456 C CA . VAL A 1 74 ? -8.692 2.346 8.701 1.00 95.88 74 VAL A CA 1
ATOM 457 C C . VAL A 1 74 ? -9.829 1.930 7.775 1.00 95.88 74 VAL A C 1
ATOM 459 O O . VAL A 1 74 ? -10.990 2.240 8.026 1.00 95.88 74 VAL A O 1
ATOM 462 N N . PHE A 1 75 ? -9.504 1.208 6.708 1.00 95.94 75 PHE A N 1
ATOM 463 C CA . PHE A 1 75 ? -10.484 0.743 5.719 1.00 95.94 75 PHE A CA 1
ATOM 464 C C . PHE A 1 75 ? -10.651 -0.777 5.732 1.00 95.94 75 PHE A C 1
ATOM 466 O O . PHE A 1 75 ? -11.613 -1.306 5.191 1.00 95.94 75 PHE A O 1
ATOM 473 N N . TYR A 1 76 ? -9.735 -1.500 6.370 1.00 96.94 76 TYR A N 1
ATOM 474 C CA . TYR A 1 76 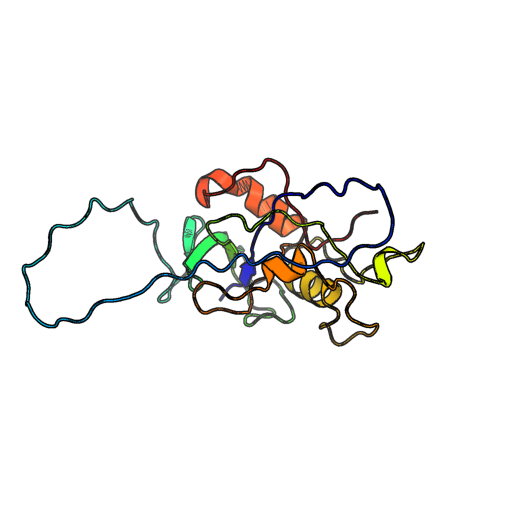? -9.821 -2.946 6.501 1.00 96.94 76 TYR A CA 1
ATOM 475 C C . TYR A 1 76 ? -9.386 -3.361 7.896 1.00 96.94 76 TYR A C 1
ATOM 477 O O . TYR A 1 76 ? -8.339 -2.927 8.367 1.00 96.94 76 TYR A O 1
ATOM 485 N N . VAL A 1 77 ? -10.171 -4.225 8.534 1.00 96.75 77 VAL A N 1
ATOM 486 C CA . VAL A 1 77 ? -9.823 -4.909 9.782 1.00 96.75 77 VAL A CA 1
ATOM 487 C C . VAL A 1 77 ? -10.051 -6.394 9.554 1.00 96.75 77 VAL A C 1
ATOM 489 O O . VAL A 1 77 ? -11.139 -6.807 9.154 1.00 96.75 77 VAL A O 1
ATOM 492 N N . ALA A 1 78 ? -9.015 -7.192 9.772 1.00 95.62 78 ALA A N 1
ATOM 493 C CA . ALA A 1 78 ? -9.054 -8.622 9.537 1.00 95.62 78 ALA A CA 1
ATOM 494 C C . ALA A 1 78 ? -9.733 -9.355 10.705 1.00 95.62 78 ALA A C 1
ATOM 496 O O . ALA A 1 78 ? -9.576 -8.980 11.866 1.00 95.62 78 ALA A O 1
ATOM 497 N N . SER A 1 79 ? -10.450 -10.439 10.406 1.00 94.12 79 SER A N 1
ATOM 498 C CA . SER A 1 79 ? -11.030 -11.327 11.428 1.00 94.12 79 SER A CA 1
ATOM 499 C C . SER A 1 79 ? -9.980 -12.183 12.150 1.00 94.12 79 SER A C 1
ATOM 501 O O . SER A 1 79 ? -10.235 -12.684 13.243 1.00 94.12 79 SER A O 1
ATOM 503 N N . ALA A 1 80 ? -8.799 -12.336 11.548 1.00 94.88 80 ALA A N 1
ATOM 504 C CA . ALA A 1 80 ? -7.603 -12.951 12.113 1.00 94.88 80 ALA A CA 1
ATOM 505 C C . ALA A 1 80 ? -6.354 -12.259 11.533 1.00 94.88 80 ALA A C 1
ATOM 507 O O . ALA A 1 80 ? -6.455 -11.660 10.459 1.00 94.88 80 ALA A O 1
ATOM 508 N N . PRO A 1 81 ? -5.180 -12.330 12.193 1.00 95.50 81 PRO A N 1
ATOM 509 C CA . PRO A 1 81 ? -3.971 -11.715 11.663 1.00 95.50 81 PRO A CA 1
ATOM 510 C C . PRO A 1 81 ? -3.620 -12.222 10.259 1.00 95.50 81 PRO A C 1
ATOM 512 O O . PRO A 1 81 ? -3.750 -13.413 9.973 1.00 95.50 81 PRO A O 1
ATOM 515 N N . PHE A 1 82 ? -3.158 -11.321 9.397 1.00 95.62 82 PHE A N 1
ATOM 516 C CA . PHE A 1 82 ? -2.707 -11.635 8.045 1.00 95.62 82 PHE A CA 1
ATOM 517 C C . PHE A 1 82 ? -1.214 -11.357 7.883 1.00 95.62 82 PHE A C 1
ATOM 519 O O . PHE A 1 82 ? -0.605 -10.601 8.644 1.00 95.62 82 PHE A O 1
ATOM 526 N N . ASN A 1 83 ? -0.629 -11.983 6.864 1.00 95.75 83 ASN A N 1
ATOM 527 C CA . ASN A 1 83 ? 0.785 -11.845 6.565 1.00 95.75 83 ASN A CA 1
ATOM 528 C C . ASN A 1 83 ? 1.039 -10.653 5.637 1.00 95.75 83 ASN A C 1
ATOM 530 O O . ASN A 1 83 ? 0.579 -10.657 4.500 1.00 95.75 83 ASN A O 1
ATOM 534 N N . ALA A 1 84 ? 1.809 -9.674 6.111 1.00 94.44 84 ALA A N 1
ATOM 535 C CA . ALA A 1 84 ? 2.353 -8.580 5.313 1.00 94.44 84 ALA A CA 1
ATOM 536 C C . ALA A 1 84 ? 3.882 -8.509 5.497 1.00 94.44 84 ALA A C 1
ATOM 538 O O . ALA A 1 84 ? 4.391 -7.696 6.279 1.00 94.44 84 ALA A O 1
ATOM 539 N N . PRO A 1 85 ? 4.638 -9.408 4.844 1.00 91.31 85 PRO A N 1
ATOM 540 C CA . PRO A 1 85 ? 6.088 -9.489 4.996 1.00 91.31 85 PRO A CA 1
ATOM 541 C C . PRO A 1 85 ? 6.779 -8.168 4.627 1.00 91.31 85 PRO A C 1
ATOM 543 O O . PRO A 1 85 ? 6.339 -7.444 3.739 1.00 91.31 85 PRO A O 1
ATOM 546 N N . GLY A 1 86 ? 7.861 -7.845 5.340 1.00 88.75 86 GLY A N 1
ATOM 547 C CA . GLY A 1 86 ? 8.608 -6.592 5.174 1.00 88.75 86 GLY A CA 1
ATOM 548 C C . GLY A 1 86 ? 8.019 -5.381 5.911 1.00 88.75 86 GLY A C 1
ATOM 549 O O . GLY A 1 86 ? 8.730 -4.409 6.138 1.00 88.75 86 GLY A O 1
ATOM 550 N N . THR A 1 87 ? 6.761 -5.444 6.356 1.00 92.75 87 THR A N 1
ATOM 551 C CA . THR A 1 87 ? 6.146 -4.389 7.179 1.00 92.75 87 THR A CA 1
ATOM 552 C C . THR A 1 87 ? 6.452 -4.570 8.669 1.00 92.75 87 THR A C 1
ATOM 554 O O . THR A 1 87 ? 6.822 -5.658 9.112 1.00 92.75 87 THR A O 1
ATOM 557 N N . ALA A 1 88 ? 6.224 -3.527 9.476 1.00 91.69 88 ALA A N 1
ATOM 558 C CA . ALA A 1 88 ? 6.468 -3.560 10.921 1.00 91.69 88 ALA A CA 1
ATOM 559 C C . ALA A 1 88 ? 5.660 -4.638 11.674 1.00 91.69 88 ALA A C 1
ATOM 561 O O . ALA A 1 88 ? 6.128 -5.154 12.687 1.00 91.69 88 ALA A O 1
ATOM 562 N N . CYS A 1 89 ? 4.457 -4.993 11.203 1.00 93.62 89 CYS A N 1
ATOM 563 C CA . CYS A 1 89 ? 3.637 -6.033 11.832 1.00 93.62 89 CYS A CA 1
ATOM 564 C C . CYS A 1 89 ? 3.856 -7.439 11.256 1.00 93.62 89 CYS A C 1
ATOM 566 O O . CYS A 1 89 ? 3.458 -8.412 11.903 1.00 93.62 89 CYS A O 1
ATOM 568 N N . GLY A 1 90 ? 4.501 -7.578 10.092 1.00 94.12 90 GLY A N 1
ATOM 569 C CA . GLY A 1 90 ? 4.849 -8.873 9.501 1.00 94.12 90 GLY A CA 1
ATOM 570 C C . GLY A 1 90 ? 3.660 -9.838 9.427 1.00 94.12 90 GLY A C 1
ATOM 571 O O . GLY A 1 90 ? 2.631 -9.530 8.836 1.00 94.12 90 GLY A O 1
ATOM 572 N N . ALA A 1 91 ? 3.776 -11.003 10.069 1.00 95.06 91 ALA A N 1
ATOM 573 C CA . ALA A 1 91 ? 2.723 -12.028 10.110 1.00 95.06 91 ALA A CA 1
ATOM 574 C C . ALA A 1 91 ? 1.552 -11.720 11.072 1.00 95.06 91 ALA A C 1
ATOM 576 O O . ALA A 1 91 ? 0.642 -12.532 11.223 1.00 95.06 91 ALA A O 1
ATOM 577 N N . THR A 1 92 ? 1.595 -10.585 11.774 1.00 95.69 92 THR A N 1
ATOM 578 C CA . THR A 1 92 ? 0.653 -10.230 12.852 1.00 95.69 92 THR A CA 1
ATOM 579 C C . THR A 1 92 ? -0.195 -8.998 12.532 1.00 95.69 92 THR A C 1
ATOM 581 O O . THR A 1 92 ? -0.804 -8.399 13.424 1.00 95.69 92 THR A O 1
ATOM 584 N N . CYS A 1 93 ? -0.230 -8.586 11.266 1.00 95.88 93 CYS A N 1
ATOM 585 C CA . CYS A 1 93 ? -1.005 -7.432 10.839 1.00 95.88 93 CYS A CA 1
ATOM 586 C C . CYS A 1 93 ? -2.503 -7.687 11.018 1.00 95.88 93 CYS A C 1
ATOM 588 O O . CYS A 1 93 ? -2.997 -8.771 10.724 1.00 95.88 93 CYS A O 1
ATOM 590 N N . GLN A 1 94 ? -3.227 -6.690 11.530 1.00 95.94 94 GLN A N 1
ATOM 591 C CA . GLN A 1 94 ? -4.656 -6.816 11.850 1.00 95.94 94 GLN A CA 1
ATOM 592 C C . GLN A 1 94 ? -5.544 -5.829 11.096 1.00 95.94 94 GLN A C 1
ATOM 594 O O . GLN A 1 94 ? -6.751 -6.032 11.027 1.00 95.94 94 GLN A O 1
ATOM 599 N N . TYR A 1 95 ? -4.979 -4.764 10.533 1.00 96.94 95 TYR A N 1
ATOM 600 C CA . TYR A 1 95 ? -5.738 -3.765 9.789 1.00 96.94 95 TYR A CA 1
ATOM 601 C C . TYR A 1 95 ? -4.870 -3.080 8.732 1.00 96.94 95 TYR A C 1
ATOM 603 O O . TYR A 1 95 ? -3.639 -3.145 8.796 1.00 96.94 95 TYR A O 1
ATOM 611 N N . LEU A 1 96 ? -5.530 -2.405 7.794 1.00 97.19 96 LEU A N 1
ATOM 612 C CA . LEU A 1 96 ? -4.922 -1.489 6.833 1.00 97.19 96 LEU A CA 1
ATOM 613 C C . LEU A 1 96 ? -5.536 -0.099 7.011 1.00 97.19 96 LEU A C 1
ATOM 615 O O . LEU A 1 96 ? -6.755 0.028 7.163 1.00 97.19 96 LEU A O 1
ATOM 619 N N . GLU A 1 97 ? -4.701 0.935 6.970 1.00 95.62 97 GLU A N 1
ATOM 620 C CA . GLU A 1 97 ? -5.132 2.334 6.938 1.00 95.62 97 GLU A CA 1
ATOM 621 C C . GLU A 1 97 ? -4.713 3.008 5.630 1.00 95.62 97 GLU A C 1
ATOM 623 O O . GLU A 1 97 ? -3.639 2.736 5.094 1.00 95.62 97 GLU A O 1
ATOM 628 N N . ALA A 1 98 ? -5.574 3.879 5.114 1.00 94.56 98 ALA A N 1
ATOM 629 C CA . ALA A 1 98 ? -5.342 4.644 3.900 1.00 94.56 98 ALA A CA 1
ATOM 630 C C . ALA A 1 98 ? -5.184 6.127 4.228 1.00 94.56 98 ALA A C 1
ATOM 632 O O . ALA A 1 98 ? -5.859 6.654 5.115 1.00 94.56 98 ALA A O 1
ATOM 633 N N . GLN A 1 99 ? -4.311 6.816 3.499 1.00 90.50 99 GLN A N 1
ATOM 634 C CA . GLN A 1 99 ? -4.246 8.269 3.595 1.00 90.50 99 GLN A CA 1
ATOM 635 C C . GLN A 1 99 ? -5.539 8.916 3.064 1.00 90.50 99 GLN A C 1
ATOM 637 O O . GLN A 1 99 ? -6.139 8.433 2.108 1.00 90.50 99 GLN A O 1
ATOM 642 N N . THR A 1 100 ? -5.948 10.024 3.682 1.00 86.06 100 THR A N 1
ATOM 643 C CA . THR A 1 100 ? -7.202 10.756 3.412 1.00 86.06 100 THR A CA 1
ATOM 644 C C . THR A 1 100 ? -7.132 11.716 2.224 1.00 86.06 100 THR A C 1
ATOM 646 O O . THR A 1 100 ? -8.030 12.534 2.025 1.00 86.06 100 THR A O 1
ATOM 649 N N . SER A 1 101 ? -6.060 11.652 1.440 1.00 84.81 101 SER A N 1
ATOM 650 C CA . SER A 1 101 ? -5.902 12.436 0.224 1.00 84.81 101 SER A CA 1
ATOM 651 C C . SER A 1 101 ? -5.248 11.608 -0.871 1.00 84.81 101 SER A C 1
ATOM 653 O O . SER A 1 101 ? -4.284 10.875 -0.631 1.00 84.81 101 SER A O 1
ATOM 655 N N . ASP A 1 102 ? -5.766 11.767 -2.087 1.00 84.94 102 ASP A N 1
ATOM 656 C CA . ASP A 1 102 ? -5.103 11.283 -3.292 1.00 84.94 102 ASP A CA 1
ATOM 657 C C . ASP A 1 102 ? -3.735 11.954 -3.437 1.00 84.94 102 ASP A C 1
ATOM 659 O O . ASP A 1 102 ? -3.599 13.163 -3.216 1.00 84.94 102 ASP A O 1
ATOM 663 N N . LEU A 1 103 ? -2.729 11.196 -3.872 1.00 85.06 103 LEU A N 1
ATOM 664 C CA . LEU A 1 103 ? -1.490 11.825 -4.334 1.00 85.06 103 LEU A CA 1
ATOM 665 C C . LEU A 1 103 ? -1.616 12.263 -5.793 1.00 85.06 103 LEU A C 1
ATOM 667 O O . LEU A 1 103 ? -2.563 11.915 -6.511 1.00 85.06 103 LEU A O 1
ATOM 671 N N . ALA A 1 104 ? -0.644 13.065 -6.220 1.00 82.31 104 ALA A N 1
ATOM 672 C CA . ALA A 1 104 ? -0.587 13.602 -7.568 1.00 82.31 104 ALA A CA 1
ATOM 673 C C . ALA A 1 104 ? -0.625 12.480 -8.617 1.00 82.31 104 ALA A C 1
ATOM 675 O O . ALA A 1 104 ? -0.043 11.414 -8.437 1.00 82.31 104 ALA A O 1
ATOM 676 N N . LYS A 1 105 ? -1.309 12.728 -9.739 1.00 85.00 105 LYS A N 1
ATOM 677 C CA . LYS A 1 105 ? -1.358 11.775 -10.854 1.00 85.00 105 LYS A CA 1
ATOM 678 C C . LYS A 1 105 ? 0.056 11.477 -11.348 1.00 85.00 105 LYS A C 1
ATOM 680 O O . LYS A 1 105 ? 0.797 12.400 -11.675 1.00 85.00 105 LYS A O 1
ATOM 685 N N . ALA A 1 106 ? 0.372 10.198 -11.495 1.00 85.38 106 ALA A N 1
ATOM 686 C CA . ALA A 1 106 ? 1.619 9.726 -12.081 1.00 85.38 106 ALA A CA 1
ATOM 687 C C . ALA A 1 106 ? 1.355 8.481 -12.947 1.00 85.38 106 ALA A C 1
ATOM 689 O O . ALA A 1 106 ? 0.333 7.800 -12.772 1.00 85.38 106 ALA A O 1
ATOM 690 N N . PRO A 1 107 ? 2.245 8.165 -13.901 1.00 87.75 107 PRO A N 1
ATOM 691 C CA . PRO A 1 107 ? 2.238 6.865 -14.562 1.00 87.75 107 PRO A CA 1
ATOM 692 C C . PRO A 1 107 ? 2.445 5.735 -13.548 1.00 87.75 107 PRO A C 1
ATOM 694 O O . PRO A 1 107 ? 2.989 5.945 -12.464 1.00 87.75 107 PRO A O 1
ATOM 697 N N . TRP A 1 108 ? 2.020 4.523 -13.910 1.00 86.25 108 TRP A N 1
ATOM 698 C CA . TRP A 1 108 ? 2.167 3.354 -13.040 1.00 86.25 108 TRP A CA 1
ATOM 699 C C . TRP A 1 108 ? 3.636 3.096 -12.676 1.00 86.25 108 TRP A C 1
ATOM 701 O O . TRP A 1 108 ? 3.979 2.973 -11.502 1.00 86.25 108 TRP A O 1
ATOM 711 N N . CYS A 1 109 ? 4.505 3.105 -13.684 1.00 84.31 109 CYS A N 1
ATOM 712 C CA . CYS A 1 109 ? 5.945 2.954 -13.552 1.00 84.31 109 CYS A CA 1
ATOM 713 C C . CYS A 1 109 ? 6.628 3.656 -14.728 1.00 84.31 109 CYS A C 1
ATOM 715 O O . CYS A 1 109 ? 6.193 3.508 -15.868 1.00 84.31 109 CYS A O 1
ATOM 717 N N . MET A 1 110 ? 7.703 4.387 -14.460 1.00 84.50 110 MET A N 1
ATOM 718 C CA . MET A 1 110 ? 8.647 4.869 -15.463 1.00 84.50 110 MET A CA 1
ATOM 719 C C . MET A 1 110 ? 10.053 4.482 -15.035 1.00 84.50 110 MET A C 1
ATOM 721 O O . MET A 1 110 ? 10.435 4.701 -13.888 1.00 84.50 110 MET A O 1
ATOM 725 N N . GLY A 1 111 ? 10.840 3.952 -15.961 1.00 77.19 111 GLY A N 1
ATOM 726 C CA . GLY A 1 111 ? 12.222 3.574 -15.708 1.00 77.19 111 GLY A CA 1
ATOM 727 C C . GLY A 1 111 ? 12.839 2.869 -16.909 1.00 77.19 111 GLY A C 1
ATOM 728 O O . GLY A 1 111 ? 12.130 2.555 -17.866 1.00 77.19 111 GLY A O 1
ATOM 729 N N . PRO A 1 112 ? 14.150 2.590 -16.874 1.00 66.25 112 PRO A N 1
ATOM 730 C CA . PRO A 1 112 ? 14.860 1.970 -17.995 1.00 66.25 112 PRO A CA 1
ATOM 731 C C . PRO A 1 112 ? 14.289 0.594 -18.375 1.00 66.25 112 PRO A C 1
ATOM 733 O O . PRO A 1 112 ? 14.387 0.169 -19.522 1.00 66.25 112 PRO A O 1
ATOM 736 N N . ALA A 1 113 ? 13.647 -0.092 -17.428 1.00 59.06 113 ALA A N 1
ATOM 737 C CA . ALA A 1 113 ? 13.043 -1.397 -17.646 1.00 59.06 113 ALA A CA 1
ATOM 738 C C . ALA A 1 113 ? 11.705 -1.339 -18.425 1.00 59.06 113 ALA A C 1
ATOM 740 O O . ALA A 1 113 ? 11.373 -2.314 -19.095 1.00 59.06 113 ALA A O 1
ATOM 741 N N . GLN A 1 114 ? 10.983 -0.203 -18.438 1.00 55.81 114 GLN A N 1
ATOM 742 C CA . GLN A 1 114 ? 9.759 -0.030 -19.251 1.00 55.81 114 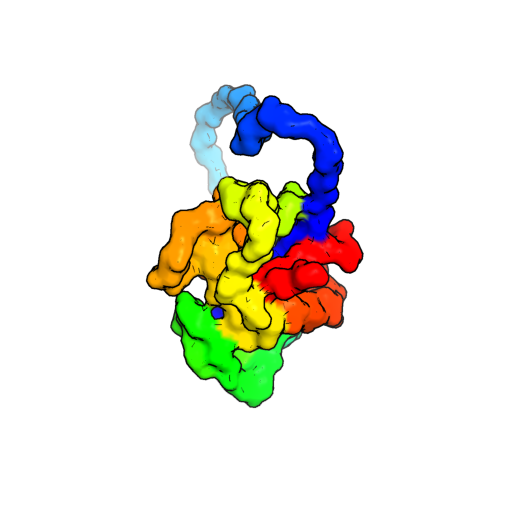GLN A CA 1
ATOM 743 C C . GLN A 1 114 ? 10.025 -0.131 -20.762 1.00 55.81 114 GLN A C 1
ATOM 745 O O . GLN A 1 114 ? 9.122 -0.486 -21.514 1.00 55.81 114 GLN A O 1
ATOM 750 N N . GLU A 1 115 ? 11.252 0.147 -21.214 1.00 46.66 115 GLU A N 1
ATOM 751 C CA . GLU A 1 115 ? 11.622 0.067 -22.636 1.00 46.66 115 GLU A CA 1
ATOM 752 C C . GLU A 1 115 ? 11.995 -1.357 -23.090 1.00 46.66 115 GLU A C 1
ATOM 754 O O . GLU A 1 115 ? 12.275 -1.593 -24.266 1.00 46.66 115 GLU A O 1
ATOM 759 N N . SER A 1 116 ? 11.967 -2.332 -22.177 1.00 48.56 116 SER A N 1
ATOM 760 C CA . SER A 1 116 ? 12.275 -3.732 -22.477 1.00 48.56 116 SER A CA 1
ATOM 761 C C . SER A 1 116 ? 10.993 -4.499 -22.816 1.00 48.56 116 SER A C 1
ATOM 763 O O . SER A 1 116 ? 10.129 -4.694 -21.960 1.00 48.56 116 SER A O 1
ATOM 765 N N . VAL A 1 117 ? 10.862 -4.998 -24.049 1.00 38.62 117 VAL A N 1
ATOM 766 C CA . VAL A 1 117 ? 9.856 -6.026 -24.382 1.00 38.62 117 VAL A CA 1
ATOM 767 C C . VAL A 1 117 ? 10.036 -7.224 -23.438 1.00 38.62 117 VAL A C 1
ATOM 769 O O . VAL A 1 117 ? 11.090 -7.853 -23.443 1.00 38.62 117 VAL A O 1
ATOM 772 N N . GLY A 1 118 ? 9.023 -7.519 -22.613 1.00 49.84 118 GLY A N 1
ATOM 773 C CA . GLY A 1 118 ? 9.090 -8.545 -21.558 1.00 49.84 118 GLY A CA 1
ATOM 774 C C . GLY A 1 118 ? 9.200 -8.011 -20.122 1.00 49.84 118 GLY A C 1
ATOM 775 O O . GLY A 1 118 ? 9.518 -8.782 -19.223 1.00 49.84 118 GLY A O 1
ATOM 776 N N . PHE A 1 119 ? 8.939 -6.718 -19.897 1.00 58.09 119 PHE A N 1
ATOM 777 C CA . PHE A 1 119 ? 8.888 -6.091 -18.572 1.00 58.09 119 PHE A CA 1
ATOM 778 C C . PHE A 1 119 ? 7.940 -6.823 -17.601 1.00 58.09 119 PHE A C 1
ATOM 780 O O . PHE A 1 119 ? 6.720 -6.664 -17.662 1.00 58.09 119 PHE A O 1
ATOM 787 N N . SER A 1 120 ? 8.511 -7.597 -16.678 1.00 63.69 120 SER A N 1
ATOM 788 C CA . SER A 1 120 ? 7.813 -8.207 -15.547 1.00 63.69 120 SER A CA 1
ATOM 789 C C . SER A 1 120 ? 8.428 -7.671 -14.262 1.00 63.69 120 SER A C 1
ATOM 791 O O . SER A 1 120 ? 9.641 -7.743 -14.081 1.00 63.69 120 SER A O 1
ATOM 793 N N . ILE A 1 121 ? 7.596 -7.119 -13.386 1.00 65.75 121 ILE A N 1
ATOM 794 C CA . ILE A 1 121 ? 7.978 -6.850 -12.003 1.00 65.75 121 ILE A CA 1
ATOM 795 C C . ILE A 1 121 ? 7.659 -8.137 -11.248 1.00 65.75 121 ILE A C 1
ATOM 797 O O . ILE A 1 121 ? 6.554 -8.662 -11.396 1.00 65.75 121 ILE A O 1
ATOM 801 N N . ASP A 1 122 ? 8.570 -8.631 -10.410 1.00 63.84 122 ASP A N 1
ATOM 802 C CA . ASP A 1 122 ? 8.299 -9.729 -9.467 1.00 63.84 122 ASP A CA 1
ATOM 803 C C . ASP A 1 122 ? 7.360 -9.265 -8.322 1.00 63.84 122 ASP A C 1
ATOM 805 O O . ASP A 1 122 ? 7.542 -9.578 -7.149 1.00 63.84 122 ASP A O 1
ATOM 809 N N . ALA A 1 123 ? 6.298 -8.533 -8.677 1.00 63.03 123 ALA A N 1
ATOM 810 C CA . ALA A 1 123 ? 5.195 -8.071 -7.842 1.00 63.03 123 ALA A CA 1
ATOM 811 C C . ALA A 1 123 ? 3.885 -8.832 -8.168 1.00 63.03 123 ALA A C 1
ATOM 813 O O . ALA A 1 123 ? 2.872 -8.205 -8.510 1.00 63.03 123 ALA A O 1
ATOM 814 N N . PRO A 1 124 ? 3.853 -10.184 -8.114 1.00 65.25 124 PRO A N 1
ATOM 815 C CA . PRO A 1 124 ? 2.679 -10.952 -8.525 1.00 65.25 124 PRO A CA 1
ATOM 816 C C . PRO A 1 124 ? 1.561 -10.948 -7.474 1.00 65.25 124 PRO A C 1
ATOM 818 O O . PRO A 1 124 ? 0.476 -11.472 -7.726 1.00 65.25 124 PRO A O 1
ATOM 821 N N . GLY A 1 125 ? 1.808 -10.419 -6.272 1.00 81.62 125 GLY A N 1
ATOM 822 C CA . GLY A 1 125 ? 0.857 -10.507 -5.174 1.00 81.62 125 GLY A CA 1
ATOM 823 C C . GLY A 1 125 ? -0.402 -9.688 -5.448 1.00 81.62 125 GLY A C 1
ATOM 824 O O . GLY A 1 125 ? -0.344 -8.467 -5.580 1.00 81.62 125 GLY A O 1
ATOM 825 N N . THR A 1 126 ? -1.561 -10.339 -5.522 1.00 91.75 126 THR A N 1
ATOM 826 C CA . THR A 1 126 ? -2.861 -9.644 -5.538 1.00 91.75 126 THR A CA 1
ATOM 827 C C . THR A 1 126 ? -3.421 -9.484 -4.130 1.00 91.75 126 THR A C 1
ATOM 829 O O . THR A 1 126 ? -4.080 -8.488 -3.855 1.00 91.75 126 THR A O 1
ATOM 832 N N . ALA A 1 127 ? -3.131 -10.443 -3.247 1.00 94.81 127 ALA A N 1
ATOM 833 C CA . ALA A 1 127 ? -3.772 -10.612 -1.948 1.00 94.81 127 ALA A CA 1
ATOM 834 C C . ALA A 1 127 ? -3.524 -9.459 -0.962 1.00 94.81 127 ALA A C 1
ATOM 836 O O . ALA A 1 127 ? -2.550 -8.705 -1.072 1.00 94.81 127 ALA A O 1
ATOM 837 N N . ILE A 1 128 ? -4.381 -9.375 0.058 1.00 95.88 128 ILE A N 1
ATOM 838 C CA . ILE A 1 128 ? -4.173 -8.527 1.239 1.00 95.88 128 ILE A CA 1
ATOM 839 C C . ILE A 1 128 ? -2.804 -8.820 1.870 1.00 95.88 128 ILE A C 1
ATOM 841 O O . ILE A 1 128 ? -2.455 -9.981 2.085 1.00 95.88 128 ILE A O 1
ATOM 845 N N . GLY A 1 129 ? -2.035 -7.768 2.165 1.00 94.75 129 GLY A N 1
ATOM 846 C CA . GLY A 1 129 ? -0.698 -7.855 2.753 1.00 94.75 129 GLY A CA 1
ATOM 847 C C . GLY A 1 129 ? 0.446 -7.933 1.739 1.00 94.75 129 GLY A C 1
ATOM 848 O O . GLY A 1 129 ? 1.608 -7.853 2.133 1.00 94.75 129 GLY A O 1
ATOM 849 N N . THR A 1 130 ? 0.161 -8.047 0.437 1.00 93.88 130 THR A N 1
ATOM 850 C CA . THR A 1 130 ? 1.215 -8.130 -0.593 1.00 93.88 130 THR A CA 1
ATOM 851 C C . THR A 1 130 ? 1.660 -6.775 -1.145 1.00 93.88 130 THR A C 1
ATOM 853 O O . THR A 1 130 ? 2.749 -6.685 -1.710 1.00 93.88 130 THR A O 1
ATOM 856 N N . GLY A 1 131 ? 0.880 -5.703 -0.949 1.00 94.44 131 GLY A N 1
ATOM 857 C CA . GLY A 1 131 ? 1.153 -4.408 -1.578 1.00 94.44 131 GLY A CA 1
ATOM 858 C C . GLY A 1 131 ? 2.491 -3.786 -1.176 1.00 94.44 131 GLY A C 1
ATOM 859 O O . GLY A 1 131 ? 3.134 -3.138 -2.003 1.00 94.44 131 GLY A O 1
ATOM 860 N N . TYR A 1 132 ? 2.954 -4.028 0.056 1.00 93.56 132 TYR A N 1
ATOM 861 C CA . TYR A 1 132 ? 4.248 -3.523 0.516 1.00 93.56 132 TYR A CA 1
ATOM 862 C C . TYR A 1 132 ? 5.398 -4.117 -0.299 1.00 93.56 132 TYR A C 1
ATOM 864 O O . TYR A 1 132 ? 6.159 -3.365 -0.905 1.00 93.56 132 TYR A O 1
ATOM 872 N N . LEU A 1 133 ? 5.494 -5.451 -0.376 1.00 91.06 133 LEU A N 1
ATOM 873 C CA . LEU A 1 133 ? 6.548 -6.106 -1.156 1.00 91.06 133 LEU A CA 1
ATOM 874 C C . LEU A 1 133 ? 6.431 -5.802 -2.646 1.00 91.06 133 LEU A C 1
ATOM 876 O O . LEU A 1 133 ? 7.450 -5.541 -3.272 1.00 91.06 133 LEU A O 1
ATOM 880 N N . ASN A 1 134 ? 5.217 -5.742 -3.198 1.00 90.56 134 ASN A N 1
ATOM 881 C CA . ASN A 1 134 ? 5.026 -5.316 -4.583 1.00 90.56 134 ASN A CA 1
ATOM 882 C C . ASN A 1 134 ? 5.607 -3.913 -4.824 1.00 90.56 134 ASN A C 1
ATOM 884 O O . ASN A 1 134 ? 6.297 -3.682 -5.812 1.00 90.56 134 ASN A O 1
ATOM 888 N N . THR A 1 135 ? 5.360 -2.976 -3.904 1.00 91.62 135 THR A N 1
ATOM 889 C CA . THR A 1 135 ? 5.902 -1.612 -3.989 1.00 91.62 135 THR A CA 1
ATOM 890 C C . THR A 1 135 ? 7.426 -1.612 -3.871 1.00 91.62 135 THR A C 1
ATOM 892 O O . THR A 1 135 ? 8.086 -0.888 -4.609 1.00 91.62 135 THR A O 1
ATOM 895 N N . GLN A 1 136 ? 8.006 -2.443 -2.997 1.00 89.50 136 GLN A N 1
ATOM 896 C CA . GLN A 1 136 ? 9.465 -2.585 -2.909 1.00 89.50 136 GLN A CA 1
ATOM 897 C C . GLN A 1 136 ? 10.062 -3.186 -4.191 1.00 89.50 136 GLN A C 1
ATOM 899 O O . GLN A 1 136 ? 11.079 -2.693 -4.670 1.00 89.50 136 GLN A O 1
ATOM 904 N N . ALA A 1 137 ? 9.406 -4.178 -4.799 1.00 86.56 137 ALA A N 1
ATOM 905 C CA . ALA A 1 137 ? 9.819 -4.748 -6.081 1.00 86.56 137 ALA A CA 1
ATOM 906 C C . ALA A 1 137 ? 9.775 -3.694 -7.203 1.00 86.56 137 ALA A C 1
ATOM 908 O O . ALA A 1 137 ? 10.733 -3.553 -7.957 1.00 86.56 137 ALA A O 1
ATOM 909 N N . MET A 1 138 ? 8.725 -2.860 -7.261 1.00 86.75 138 MET A N 1
ATOM 910 C CA . MET A 1 138 ? 8.662 -1.718 -8.191 1.00 86.75 138 MET A CA 1
ATOM 911 C C . MET A 1 138 ? 9.839 -0.745 -8.005 1.00 86.75 138 MET A C 1
ATOM 913 O O . MET A 1 138 ? 10.334 -0.173 -8.974 1.00 86.75 138 MET A O 1
ATOM 917 N N . LEU A 1 139 ? 10.305 -0.554 -6.771 1.00 86.38 139 LEU A N 1
ATOM 918 C CA . LEU A 1 139 ? 11.424 0.333 -6.444 1.00 86.38 139 LEU A CA 1
ATOM 919 C C . LEU A 1 139 ? 12.799 -0.354 -6.543 1.00 86.38 139 LEU A C 1
ATOM 921 O O . LEU A 1 139 ? 13.817 0.328 -6.452 1.00 86.38 139 LEU A O 1
ATOM 925 N N . GLY A 1 140 ? 12.851 -1.674 -6.751 1.00 82.19 140 GLY A N 1
ATOM 926 C CA . GLY A 1 140 ? 14.088 -2.463 -6.724 1.00 82.19 140 GLY A CA 1
ATOM 927 C C . GLY A 1 140 ? 14.759 -2.511 -5.343 1.00 82.19 140 GLY A C 1
ATOM 928 O O . GLY A 1 140 ? 15.985 -2.546 -5.256 1.00 82.19 140 GLY A O 1
ATOM 929 N N . THR A 1 141 ? 13.978 -2.445 -4.260 1.00 80.25 141 THR A N 1
ATOM 930 C CA . THR A 1 141 ? 14.457 -2.412 -2.863 1.00 80.25 141 THR A CA 1
ATOM 931 C C . THR A 1 141 ? 14.173 -3.702 -2.082 1.00 80.25 141 THR A C 1
ATOM 933 O O . THR A 1 141 ? 14.468 -3.786 -0.892 1.00 80.25 141 THR A O 1
ATOM 936 N N . ASP A 1 142 ? 13.634 -4.734 -2.728 1.00 71.31 142 ASP A N 1
ATOM 937 C CA . ASP A 1 142 ? 13.229 -6.021 -2.136 1.00 71.31 142 ASP A CA 1
ATOM 938 C C . ASP A 1 142 ? 14.386 -7.027 -1.924 1.00 71.31 142 ASP A C 1
ATOM 940 O O . ASP A 1 142 ? 14.156 -8.180 -1.559 1.00 71.31 142 ASP A O 1
ATOM 944 N N . ASN A 1 143 ? 15.640 -6.586 -2.077 1.00 63.53 143 ASN A N 1
ATOM 945 C CA . ASN A 1 143 ? 16.863 -7.406 -2.057 1.00 63.53 143 ASN A CA 1
ATOM 946 C C . ASN A 1 143 ? 16.960 -8.450 -3.188 1.00 63.53 143 ASN A C 1
ATOM 948 O O . ASN A 1 143 ? 17.853 -9.300 -3.141 1.00 63.53 143 ASN A O 1
ATOM 952 N N . ASN A 1 144 ? 16.101 -8.376 -4.210 1.00 59.25 144 ASN A N 1
ATOM 953 C CA . ASN A 1 144 ? 16.182 -9.198 -5.410 1.00 59.25 144 ASN A CA 1
ATOM 954 C C . ASN A 1 144 ? 16.614 -8.316 -6.603 1.00 59.25 144 ASN A C 1
ATOM 956 O O . ASN A 1 144 ? 15.820 -7.522 -7.099 1.00 59.25 144 ASN A O 1
ATOM 960 N N . PRO A 1 145 ? 17.880 -8.369 -7.060 1.00 54.53 145 PRO A N 1
ATOM 961 C CA . PRO A 1 145 ? 18.296 -7.603 -8.237 1.00 54.53 145 PRO A CA 1
ATOM 962 C C . PRO A 1 145 ? 17.497 -8.043 -9.484 1.00 54.53 145 PRO A C 1
ATOM 964 O O . PRO A 1 145 ? 17.296 -9.243 -9.675 1.00 54.53 145 PRO A O 1
ATOM 967 N N . PRO A 1 146 ? 17.096 -7.099 -10.363 1.00 53.69 146 PRO A N 1
ATOM 968 C CA . PRO A 1 146 ? 17.988 -6.068 -10.889 1.00 53.69 146 PRO A CA 1
ATOM 969 C C . PRO A 1 146 ? 17.602 -4.626 -10.513 1.00 53.69 146 PRO A C 1
ATOM 971 O O . PRO A 1 146 ? 16.604 -4.370 -9.856 1.00 53.69 146 PRO A O 1
ATOM 974 N N . ALA A 1 147 ? 18.477 -3.693 -10.904 1.00 56.72 147 ALA A N 1
ATOM 975 C CA . ALA A 1 147 ? 18.415 -2.246 -10.695 1.00 56.72 147 ALA A CA 1
ATOM 976 C C . ALA A 1 147 ? 17.000 -1.639 -10.646 1.00 56.72 147 ALA A C 1
ATOM 978 O O . ALA A 1 147 ? 16.145 -2.023 -11.437 1.00 56.72 147 ALA A O 1
ATOM 979 N N . GLN A 1 148 ? 16.823 -0.641 -9.768 1.00 64.19 148 GLN A N 1
ATOM 980 C CA . GLN A 1 148 ? 15.636 0.211 -9.611 1.00 64.19 148 GLN A CA 1
ATOM 981 C C . GLN A 1 148 ? 14.736 0.222 -10.859 1.00 64.19 148 GLN A C 1
ATOM 983 O O . GLN A 1 148 ? 15.052 0.856 -11.870 1.00 64.19 148 GLN A O 1
ATOM 988 N N . ILE A 1 149 ? 13.627 -0.519 -10.773 1.00 77.06 149 ILE A N 1
ATOM 989 C CA . ILE A 1 149 ? 12.763 -0.834 -11.914 1.00 77.06 149 ILE A CA 1
ATOM 990 C C . ILE A 1 149 ? 11.970 0.410 -12.332 1.00 77.06 149 ILE A C 1
ATOM 992 O O . ILE A 1 149 ? 11.979 0.800 -13.504 1.00 77.06 149 ILE A O 1
ATOM 996 N N . CYS A 1 150 ? 11.343 1.068 -11.355 1.00 82.38 150 CYS A N 1
ATOM 997 C CA . CYS A 1 150 ? 10.664 2.347 -11.507 1.00 82.38 150 CYS A CA 1
ATOM 998 C C . CYS A 1 150 ? 11.515 3.466 -10.879 1.00 82.38 150 CYS A C 1
ATOM 1000 O O . CYS A 1 150 ? 11.673 3.579 -9.659 1.00 82.38 150 CYS A O 1
ATOM 1002 N N . THR A 1 151 ? 12.077 4.324 -11.727 1.00 85.75 151 THR A N 1
ATOM 1003 C CA . THR A 1 151 ? 12.751 5.560 -11.307 1.00 85.75 151 THR A CA 1
ATOM 1004 C C . THR A 1 151 ? 11.766 6.658 -10.914 1.00 85.75 151 THR A C 1
ATOM 1006 O O . THR A 1 151 ? 12.102 7.519 -10.106 1.00 85.75 151 THR A O 1
ATOM 1009 N N . SER A 1 152 ? 10.552 6.621 -11.464 1.00 86.75 152 SER A N 1
ATOM 1010 C CA . SER A 1 152 ? 9.422 7.468 -11.075 1.00 86.75 152 SER A CA 1
ATOM 1011 C C . SER A 1 152 ? 8.095 6.739 -11.323 1.00 86.75 152 SER A C 1
ATOM 1013 O O . SER A 1 152 ? 8.059 5.673 -11.945 1.00 86.75 152 SER A O 1
ATOM 1015 N N . GLY A 1 153 ? 6.991 7.307 -10.834 1.00 87.69 153 GLY A N 1
ATOM 1016 C CA . GLY A 1 153 ? 5.651 6.743 -10.984 1.00 87.69 153 GLY A CA 1
ATOM 1017 C C . GLY A 1 153 ? 4.979 6.450 -9.648 1.00 87.69 153 GLY A C 1
ATOM 1018 O O . GLY A 1 153 ? 5.376 6.959 -8.600 1.00 87.69 153 GLY A O 1
ATOM 1019 N N . ALA A 1 154 ? 3.935 5.629 -9.690 1.00 89.81 154 ALA A N 1
ATOM 1020 C CA . ALA A 1 154 ? 3.009 5.483 -8.575 1.00 89.81 154 ALA A CA 1
ATOM 1021 C C . ALA A 1 154 ? 3.638 4.926 -7.292 1.00 89.81 154 ALA A C 1
ATOM 1023 O O . ALA A 1 154 ? 3.286 5.379 -6.205 1.00 89.81 154 ALA A O 1
ATOM 1024 N N . ALA A 1 155 ? 4.592 3.998 -7.402 1.00 89.94 155 ALA A N 1
ATOM 1025 C CA . ALA A 1 155 ? 5.319 3.488 -6.239 1.00 89.94 155 ALA A CA 1
ATOM 1026 C C . ALA A 1 155 ? 6.171 4.576 -5.565 1.00 89.94 155 ALA A C 1
ATOM 1028 O O . ALA A 1 155 ? 6.162 4.680 -4.341 1.00 89.94 155 ALA A O 1
ATOM 1029 N N . ASN A 1 156 ? 6.865 5.409 -6.350 1.00 90.38 156 ASN A N 1
ATOM 1030 C CA . ASN A 1 156 ? 7.724 6.482 -5.840 1.00 90.38 156 ASN A CA 1
ATOM 1031 C C . ASN A 1 156 ? 6.914 7.543 -5.086 1.00 90.38 156 ASN A C 1
ATOM 1033 O O . ASN A 1 156 ? 7.322 7.982 -4.014 1.00 90.38 156 ASN A O 1
ATOM 1037 N N . GLU A 1 157 ? 5.741 7.903 -5.610 1.00 91.75 157 GLU A N 1
ATOM 1038 C CA . GLU A 1 157 ? 4.817 8.814 -4.928 1.00 91.75 157 GLU A CA 1
ATOM 1039 C C . GLU A 1 157 ? 4.263 8.184 -3.640 1.00 91.75 157 GLU A C 1
ATOM 1041 O O . GLU A 1 157 ? 4.190 8.835 -2.595 1.00 91.75 157 GLU A O 1
ATOM 1046 N N . ALA A 1 158 ? 3.906 6.896 -3.683 1.00 91.81 158 ALA A N 1
ATOM 1047 C CA . ALA A 1 158 ? 3.311 6.202 -2.545 1.00 91.81 158 ALA A CA 1
ATOM 1048 C C . ALA A 1 158 ? 4.258 6.065 -1.341 1.00 91.81 158 ALA A C 1
ATOM 1050 O O . ALA A 1 158 ? 3.793 6.117 -0.203 1.00 91.81 158 ALA A O 1
ATOM 1051 N N . VAL A 1 159 ? 5.569 5.937 -1.560 1.00 91.94 159 VAL A N 1
ATOM 1052 C CA . VAL A 1 159 ? 6.548 5.822 -0.461 1.00 91.94 159 VAL A CA 1
ATOM 1053 C C . VAL A 1 159 ? 7.016 7.164 0.104 1.00 91.94 159 VAL A C 1
ATOM 1055 O O . VAL A 1 159 ? 7.720 7.187 1.115 1.00 91.94 159 VAL A O 1
ATOM 1058 N N . ALA A 1 160 ? 6.637 8.295 -0.505 1.00 88.12 160 ALA A N 1
ATOM 1059 C CA . ALA A 1 160 ? 6.986 9.610 0.025 1.00 88.12 160 ALA A CA 1
ATOM 1060 C C . ALA A 1 160 ? 6.475 9.744 1.477 1.00 88.12 160 ALA A C 1
ATOM 1062 O O . ALA A 1 160 ? 5.300 9.456 1.720 1.00 88.12 160 ALA A O 1
ATOM 1063 N N . PRO A 1 161 ? 7.295 10.164 2.459 1.00 84.56 161 PRO A N 1
ATOM 1064 C CA . PRO A 1 161 ? 6.856 10.224 3.849 1.00 84.56 161 PRO A CA 1
ATOM 1065 C C . PRO A 1 161 ? 5.650 11.148 4.059 1.00 84.56 161 PRO A C 1
ATOM 1067 O O . PRO A 1 161 ? 5.561 12.228 3.476 1.00 84.56 161 PRO A O 1
ATOM 1070 N N . SER A 1 162 ? 4.722 10.746 4.922 1.00 80.44 162 SER A N 1
ATOM 1071 C CA . SER A 1 162 ? 3.604 11.589 5.369 1.00 80.44 162 SER A CA 1
ATOM 1072 C C . SER A 1 162 ? 3.130 11.175 6.755 1.00 80.44 162 SER A C 1
ATOM 1074 O O . SER A 1 162 ? 3.307 10.028 7.169 1.00 80.44 162 SER A O 1
ATOM 1076 N N . GLY A 1 163 ? 2.582 12.130 7.511 1.00 76.19 163 GLY A N 1
ATOM 1077 C CA . GLY A 1 163 ? 2.117 11.880 8.881 1.00 76.19 163 GLY A CA 1
ATOM 1078 C C . GLY A 1 163 ? 3.220 11.428 9.849 1.00 76.19 163 GLY A C 1
ATOM 1079 O O . GLY A 1 163 ? 2.909 10.846 10.878 1.00 76.19 163 GLY A O 1
ATOM 1080 N N . GLY A 1 164 ? 4.501 11.655 9.518 1.00 83.56 164 GLY A N 1
ATOM 1081 C CA . GLY A 1 164 ? 5.650 11.191 10.308 1.00 83.56 164 GLY A CA 1
ATOM 1082 C C . GLY A 1 164 ? 6.098 9.751 10.027 1.00 83.56 164 GLY A C 1
ATOM 1083 O O . GLY A 1 164 ? 6.994 9.261 10.709 1.00 83.56 164 GLY A O 1
ATOM 1084 N N . TYR A 1 165 ? 5.520 9.085 9.023 1.00 87.00 165 TYR A N 1
ATOM 1085 C CA . TYR A 1 165 ? 5.821 7.694 8.681 1.00 87.00 165 TYR A CA 1
ATOM 1086 C C . TYR A 1 165 ? 6.391 7.555 7.268 1.00 87.00 165 TYR A C 1
ATOM 1088 O O . TYR A 1 165 ? 6.048 8.320 6.365 1.00 87.00 165 TYR A O 1
ATOM 1096 N N . SER A 1 166 ? 7.256 6.557 7.084 1.00 86.31 166 SER A N 1
ATOM 1097 C CA . SER A 1 166 ? 7.950 6.244 5.824 1.00 86.31 166 SER A CA 1
ATOM 1098 C C . SER A 1 166 ? 7.633 4.842 5.289 1.00 86.31 166 SER A C 1
ATOM 1100 O O . SER A 1 166 ? 8.251 4.398 4.330 1.00 86.31 166 SER A O 1
ATOM 1102 N N . ASP A 1 167 ? 6.713 4.122 5.929 1.00 87.38 167 ASP A N 1
ATOM 1103 C CA . ASP A 1 167 ? 6.291 2.758 5.586 1.00 87.38 167 ASP A CA 1
ATOM 1104 C C . ASP A 1 167 ? 4.998 2.731 4.748 1.00 87.38 167 ASP A C 1
ATOM 1106 O O . ASP A 1 167 ? 4.340 1.695 4.655 1.00 87.38 167 ASP A O 1
ATOM 1110 N N . TRP A 1 168 ? 4.633 3.864 4.136 1.00 94.56 168 TRP A N 1
ATOM 1111 C CA . TRP A 1 168 ? 3.535 3.957 3.175 1.00 94.56 168 TRP A CA 1
ATOM 1112 C C . TRP A 1 168 ? 3.882 3.234 1.873 1.00 94.56 168 TRP A C 1
ATOM 1114 O O . TRP A 1 168 ? 5.027 3.269 1.426 1.00 94.56 168 TRP A O 1
ATOM 1124 N N . TYR A 1 169 ? 2.896 2.595 1.248 1.00 94.88 169 TYR A N 1
ATOM 1125 C CA . TYR A 1 169 ? 3.094 1.870 -0.007 1.00 94.88 169 TYR A CA 1
ATOM 1126 C C . TYR A 1 169 ? 1.866 1.928 -0.928 1.00 94.88 169 TYR A C 1
ATOM 1128 O O . TYR A 1 169 ? 0.778 2.348 -0.524 1.00 94.88 169 TYR A O 1
ATOM 1136 N N . LEU A 1 170 ? 2.047 1.521 -2.188 1.00 94.88 170 LEU A N 1
ATOM 1137 C CA . LEU A 1 170 ? 0.976 1.438 -3.179 1.00 94.88 170 LEU A CA 1
ATOM 1138 C C . LEU A 1 170 ? 0.219 0.104 -2.987 1.00 94.88 170 LEU A C 1
ATOM 1140 O O . LEU A 1 170 ? 0.850 -0.959 -3.016 1.00 94.88 170 LEU A O 1
ATOM 1144 N N . PRO A 1 171 ? -1.110 0.107 -2.783 1.00 95.38 171 PRO A N 1
ATOM 1145 C CA . PRO A 1 171 ? -1.858 -1.095 -2.411 1.00 95.38 171 PRO A CA 1
ATOM 1146 C C . PRO A 1 171 ? -1.803 -2.171 -3.502 1.00 95.38 171 PRO A C 1
ATOM 1148 O O . PRO A 1 171 ? -1.771 -1.851 -4.693 1.00 95.38 171 PRO A O 1
ATOM 1151 N N . SER A 1 172 ? -1.837 -3.448 -3.119 1.00 95.00 172 SER A N 1
ATOM 1152 C CA . SER A 1 172 ? -2.095 -4.546 -4.059 1.00 95.00 172 SER A CA 1
ATOM 1153 C C . SER A 1 172 ? -3.514 -4.454 -4.633 1.00 95.00 172 SER A C 1
ATOM 1155 O O . SER A 1 172 ? -4.343 -3.661 -4.182 1.00 95.00 172 SER A O 1
ATOM 1157 N N . LYS A 1 173 ? -3.823 -5.268 -5.644 1.00 93.00 173 LYS A N 1
ATOM 1158 C CA . LYS A 1 173 ? -5.143 -5.280 -6.285 1.00 93.00 173 LYS A CA 1
ATOM 1159 C C . LYS A 1 173 ? -6.288 -5.544 -5.298 1.00 93.00 173 LYS A C 1
ATOM 1161 O O . LYS A 1 173 ? -7.292 -4.835 -5.351 1.00 93.00 173 LYS A O 1
ATOM 1166 N N . ASP A 1 174 ? -6.145 -6.508 -4.389 1.00 95.00 174 ASP A N 1
ATOM 1167 C CA . ASP A 1 174 ? -7.211 -6.850 -3.437 1.00 95.00 174 ASP A CA 1
ATOM 1168 C C . ASP A 1 174 ? -7.303 -5.812 -2.304 1.00 95.00 174 ASP A C 1
ATOM 1170 O O . ASP A 1 174 ? -8.402 -5.493 -1.839 1.00 95.00 174 ASP A O 1
ATOM 1174 N N . GLU A 1 175 ? -6.175 -5.211 -1.904 1.00 96.56 175 GLU A N 1
ATOM 1175 C CA . GLU A 1 175 ? -6.154 -4.077 -0.967 1.00 96.56 175 GLU A CA 1
ATOM 1176 C C . GLU A 1 175 ? -6.860 -2.862 -1.572 1.00 96.56 175 GLU A C 1
ATOM 1178 O O . GLU A 1 175 ? -7.715 -2.261 -0.921 1.00 96.56 175 GLU A O 1
ATOM 1183 N N . LEU A 1 176 ? -6.573 -2.545 -2.839 1.00 94.75 176 LEU A N 1
ATOM 1184 C CA . LEU A 1 176 ? -7.230 -1.464 -3.564 1.00 94.75 176 LEU A CA 1
ATOM 1185 C C . LEU A 1 176 ? -8.724 -1.744 -3.738 1.00 94.75 176 LEU A C 1
ATOM 1187 O O . LEU A 1 176 ? -9.538 -0.859 -3.493 1.00 94.75 176 LEU A O 1
ATOM 1191 N N . SER A 1 177 ? -9.110 -2.968 -4.106 1.00 93.50 177 SER A N 1
ATOM 1192 C CA . SER A 1 177 ? -10.525 -3.341 -4.221 1.00 93.50 177 SER A CA 1
ATOM 1193 C C . SER A 1 177 ? -11.267 -3.147 -2.895 1.00 93.50 177 SER A C 1
ATOM 1195 O O . SER A 1 177 ? -12.385 -2.631 -2.878 1.00 93.50 177 SER A O 1
ATOM 1197 N N . THR A 1 178 ? -10.638 -3.529 -1.782 1.00 95.00 178 THR A N 1
ATOM 1198 C CA . THR A 1 178 ? -11.196 -3.335 -0.437 1.00 95.00 178 THR A CA 1
ATOM 1199 C C . THR A 1 178 ? -11.308 -1.849 -0.098 1.00 95.00 178 THR A C 1
ATOM 1201 O O . THR A 1 178 ? -12.327 -1.408 0.428 1.00 95.00 178 THR A O 1
ATOM 1204 N N . LEU A 1 179 ? -10.296 -1.058 -0.453 1.00 93.94 179 LEU A N 1
ATOM 1205 C CA . LEU A 1 179 ? -10.277 0.381 -0.226 1.00 93.94 179 LEU A CA 1
ATOM 1206 C C . LEU A 1 179 ? -11.365 1.119 -1.014 1.00 93.94 179 LEU A C 1
ATOM 1208 O O . LEU A 1 179 ? -12.083 1.941 -0.450 1.00 93.94 179 LEU A O 1
ATOM 1212 N N . ILE A 1 180 ? -11.542 0.793 -2.296 1.00 91.81 180 ILE A N 1
ATOM 1213 C CA . ILE A 1 180 ? -12.582 1.394 -3.142 1.00 91.81 180 ILE A CA 1
ATOM 1214 C C . ILE A 1 180 ? -13.983 1.043 -2.629 1.00 91.81 180 ILE A C 1
ATOM 1216 O O . ILE A 1 180 ? -14.859 1.914 -2.602 1.00 91.81 180 ILE A O 1
ATOM 1220 N N . ALA A 1 181 ? -14.188 -0.183 -2.132 1.00 92.69 181 ALA A N 1
ATOM 1221 C CA . ALA A 1 181 ? -15.437 -0.572 -1.474 1.00 92.69 181 ALA A CA 1
ATOM 1222 C C . ALA A 1 181 ? -15.728 0.248 -0.197 1.00 92.69 181 ALA A C 1
ATOM 1224 O O . ALA A 1 181 ? -16.884 0.367 0.203 1.00 92.69 181 ALA A O 1
ATOM 1225 N N . GLN A 1 182 ? -14.697 0.842 0.414 1.00 92.44 182 GLN A N 1
ATOM 1226 C CA . GLN A 1 182 ? -14.771 1.693 1.608 1.00 92.44 182 GLN A CA 1
ATOM 1227 C C . GLN A 1 182 ? -14.544 3.183 1.300 1.00 92.44 182 GLN A C 1
ATOM 1229 O O . GLN A 1 182 ? -14.287 3.977 2.204 1.00 92.44 182 GLN A O 1
ATOM 1234 N N . SER A 1 183 ? -14.669 3.595 0.035 1.00 88.75 183 SER A N 1
ATOM 1235 C CA . SER A 1 183 ? -14.433 4.977 -0.415 1.00 88.75 183 SER A CA 1
ATOM 1236 C C . SER A 1 183 ? -15.246 6.026 0.352 1.00 88.75 183 SER A C 1
ATOM 1238 O O . SER A 1 183 ? -14.708 7.066 0.724 1.00 88.75 183 SER A O 1
ATOM 1240 N N . ASN A 1 184 ? -16.508 5.729 0.675 1.00 88.69 184 ASN A N 1
ATOM 1241 C CA . ASN A 1 184 ? -17.365 6.620 1.471 1.00 88.69 184 ASN A CA 1
ATOM 1242 C C . ASN A 1 184 ? -16.903 6.774 2.931 1.00 88.69 184 ASN A C 1
ATOM 1244 O O . ASN A 1 184 ? -17.254 7.755 3.580 1.00 88.69 184 ASN A O 1
ATOM 1248 N N . VAL A 1 185 ? -16.157 5.798 3.456 1.00 90.25 185 VAL A N 1
ATOM 1249 C CA . VAL A 1 185 ? -15.645 5.799 4.833 1.00 90.25 185 VAL A CA 1
ATOM 1250 C C . VAL A 1 185 ? -14.322 6.553 4.916 1.00 90.25 185 VAL A C 1
ATOM 1252 O O . VAL A 1 185 ? -14.132 7.357 5.824 1.00 90.25 185 VAL A O 1
ATOM 1255 N N . VAL A 1 186 ? -13.413 6.304 3.971 1.00 87.75 186 VAL A N 1
ATOM 1256 C CA . VAL A 1 186 ? -12.100 6.967 3.934 1.00 87.75 186 VAL A CA 1
ATOM 1257 C C . VAL A 1 186 ? -12.233 8.429 3.513 1.00 87.75 186 VAL A C 1
ATOM 1259 O O . VAL A 1 186 ? -11.573 9.286 4.100 1.00 87.75 186 VAL A O 1
ATOM 1262 N N . ASN A 1 187 ? -13.140 8.709 2.566 1.00 81.88 187 ASN A N 1
ATOM 1263 C CA . ASN A 1 187 ? -13.334 10.013 1.931 1.00 81.88 187 ASN A CA 1
ATOM 1264 C C . ASN A 1 187 ? -12.048 10.527 1.229 1.00 81.88 187 ASN A C 1
ATOM 1266 O O . ASN A 1 187 ? -10.982 9.927 1.322 1.00 81.88 187 ASN A O 1
ATOM 1270 N N . GLY A 1 188 ? -12.136 11.618 0.463 1.00 77.06 188 GLY A N 1
ATOM 1271 C CA . GLY A 1 188 ? -10.959 12.245 -0.167 1.00 77.06 188 GLY A CA 1
ATOM 1272 C C . GLY A 1 188 ? -10.476 11.611 -1.480 1.00 77.06 188 GLY A C 1
ATOM 1273 O O . GLY A 1 188 ? -9.449 12.035 -2.014 1.00 77.06 188 GLY A O 1
ATOM 1274 N N . PHE A 1 189 ? -11.231 10.650 -2.021 1.00 81.81 189 PHE A N 1
ATOM 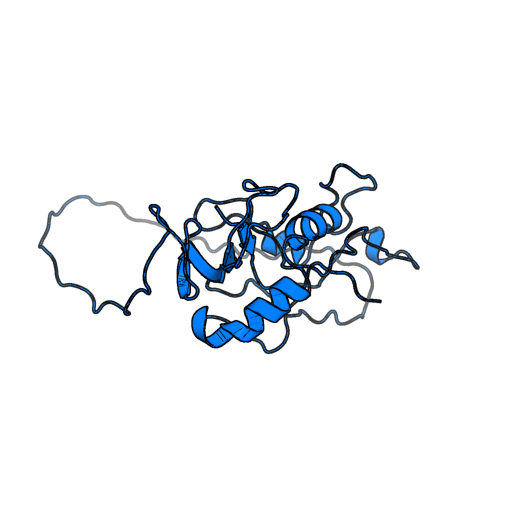1275 C CA . PHE A 1 189 ? -11.008 10.058 -3.343 1.00 81.81 189 PHE A CA 1
ATOM 1276 C C . PHE A 1 189 ? -11.703 10.875 -4.434 1.00 81.81 189 PHE A C 1
ATOM 1278 O O . PHE A 1 189 ? -12.917 11.067 -4.401 1.00 81.81 189 PHE A O 1
ATOM 1285 N N . ASN A 1 190 ? -10.932 11.346 -5.415 1.00 80.00 190 ASN A N 1
ATOM 1286 C CA . ASN A 1 190 ? -11.387 12.248 -6.477 1.00 80.00 190 ASN A CA 1
ATOM 1287 C C . ASN A 1 190 ? -11.429 11.575 -7.860 1.00 80.00 190 ASN A C 1
ATOM 1289 O O . ASN A 1 190 ? -11.617 12.252 -8.874 1.00 80.00 190 ASN A O 1
ATOM 1293 N N . SER A 1 191 ? -11.219 10.259 -7.929 1.00 80.06 191 SER A N 1
ATOM 1294 C CA . SER A 1 191 ? -11.163 9.492 -9.174 1.00 80.06 191 SER A CA 1
ATOM 1295 C C . SER A 1 191 ? -11.997 8.217 -9.095 1.00 80.06 191 SER A C 1
ATOM 1297 O O . SER A 1 191 ? -12.277 7.689 -8.024 1.00 80.06 191 SER A O 1
ATOM 1299 N N . THR A 1 192 ? -12.379 7.690 -10.254 1.00 75.12 192 THR A N 1
ATOM 1300 C CA . THR A 1 192 ? -12.992 6.360 -10.380 1.00 75.12 192 THR A CA 1
ATOM 1301 C C . THR A 1 192 ? -11.963 5.263 -10.657 1.00 75.12 192 THR A C 1
ATOM 1303 O O . THR A 1 192 ? -12.311 4.086 -10.643 1.00 75.12 192 THR A O 1
ATOM 1306 N N . THR A 1 193 ? -10.707 5.635 -10.933 1.00 84.12 193 THR A N 1
ATOM 1307 C CA . THR A 1 193 ? -9.637 4.700 -11.305 1.00 84.12 193 THR A CA 1
ATOM 1308 C C . THR A 1 193 ? -8.328 5.050 -10.606 1.00 84.12 193 THR A C 1
ATOM 1310 O O . THR A 1 193 ? -7.859 6.194 -10.667 1.00 84.12 193 THR A O 1
ATOM 1313 N N . TYR A 1 194 ? -7.717 4.036 -9.997 1.00 90.00 194 TYR A N 1
ATOM 1314 C CA . TYR A 1 194 ? -6.503 4.134 -9.195 1.00 90.00 194 TYR A CA 1
ATOM 1315 C C . TYR A 1 194 ? -5.502 3.043 -9.569 1.00 90.00 194 TYR A C 1
ATOM 1317 O O . TYR A 1 194 ? -5.893 1.962 -10.012 1.00 90.00 194 TYR A O 1
ATOM 1325 N N . TRP A 1 195 ? -4.214 3.326 -9.378 1.00 92.19 195 TRP A N 1
ATOM 1326 C CA . TRP A 1 195 ? -3.156 2.335 -9.551 1.00 92.19 195 TRP A CA 1
ATOM 1327 C C . TRP A 1 195 ? -3.075 1.368 -8.365 1.00 92.19 195 TRP A C 1
ATOM 1329 O O . TRP A 1 195 ? -3.161 1.784 -7.211 1.00 92.19 195 TRP A O 1
ATOM 1339 N N . SER A 1 196 ? -2.832 0.089 -8.662 1.00 91.94 196 SER A N 1
ATOM 1340 C CA . SER A 1 196 ? -2.342 -0.906 -7.701 1.00 91.94 196 SER A CA 1
ATOM 1341 C C . SER A 1 196 ? -0.872 -1.231 -7.964 1.00 91.94 196 SER A C 1
ATOM 1343 O O . SER A 1 196 ? -0.402 -1.090 -9.091 1.00 91.94 196 SER A O 1
ATOM 1345 N N . SER A 1 197 ? -0.157 -1.743 -6.966 1.00 91.19 197 SER A N 1
ATOM 1346 C CA . SER A 1 197 ? 1.208 -2.269 -7.112 1.00 91.19 197 SER A CA 1
ATOM 1347 C C . SER A 1 197 ? 1.269 -3.652 -7.765 1.00 91.19 197 SER A C 1
ATOM 1349 O O . SER A 1 197 ? 2.338 -4.101 -8.160 1.00 91.19 197 SER A O 1
ATOM 1351 N N . THR A 1 198 ? 0.127 -4.326 -7.921 1.00 88.50 198 THR A N 1
ATOM 1352 C CA . THR A 1 198 ? 0.036 -5.584 -8.667 1.00 88.50 198 THR A CA 1
ATOM 1353 C C . THR A 1 198 ? 0.195 -5.332 -10.166 1.00 88.50 198 THR A C 1
ATOM 1355 O O . THR A 1 198 ? -0.560 -4.545 -10.743 1.00 88.50 198 THR A O 1
ATOM 1358 N N . GLN A 1 199 ? 1.119 -6.045 -10.810 1.00 80.25 199 GLN A N 1
ATOM 1359 C CA . GLN A 1 199 ? 1.239 -6.042 -12.267 1.00 80.25 199 GLN A CA 1
ATOM 1360 C C . GLN A 1 199 ? 0.071 -6.813 -12.910 1.00 80.25 199 GLN A C 1
ATOM 1362 O O . GLN A 1 199 ? -0.283 -7.908 -12.479 1.00 80.25 199 GLN A O 1
ATOM 1367 N N . SER A 1 200 ? -0.547 -6.253 -13.950 1.00 64.81 200 SER A N 1
ATOM 1368 C CA . SER A 1 200 ? -1.471 -6.975 -14.836 1.00 64.81 200 SER A CA 1
ATOM 1369 C C . SER A 1 200 ? -1.005 -6.794 -16.277 1.00 64.81 200 SER A C 1
ATOM 1371 O O . SER A 1 200 ? -0.656 -5.682 -16.667 1.00 64.81 200 SER A O 1
ATOM 1373 N N . SER A 1 201 ? -0.938 -7.907 -17.009 1.00 51.25 201 SER A N 1
ATOM 1374 C CA . SER A 1 201 ? -0.554 -7.993 -18.424 1.00 51.25 201 SER A CA 1
ATOM 1375 C C . SER A 1 201 ? -1.586 -7.375 -19.355 1.00 51.25 201 SER A C 1
ATOM 1377 O O . SER A 1 201 ? -2.787 -7.608 -19.077 1.00 51.25 201 SER A O 1
#

pLDDT: mean 75.12, std 22.18, range [24.48, 97.19]

Foldseek 3Di:
DAAEEEWAFADDDPPDDDDDDPDDPPDDDDDDDDDDDDDDDDDDDPDPDPPQPAECLVHDDDDQLYLHVLSFGWLDFDPAFDAQCPDPCGRGHGTYGYHLAHDYHWHAADDPLVPDDPRDQPQQDQDPNSQQLLLCSCQVNNPDDDDGNGPDGDSVRQQDDDSNDRRGGFAHNVRVVSCVVCCVSRDHDPDPGTDHSHDDD

Sequence (201 aa):
MGTRVKVLTVGLVLATAAMAGCASTATGSSGAVQDDAVAAAPADEPLAGTTQGPSCASGGACQVGSTGPGGGIVFYVASAPFNAPGTACGATCQYLEAQTSDLAKAPWCMGPAQESVGFSIDAPGTAIGTGYLNTQAMLGTDNNPPAQICTSGAANEAVAPSGGYSDWYLPSKDELSTLIAQSNVVNGFNSTTYWSSTQSS